Protein AF-A0A133VRM6-F1 (afdb_monomer)

pLDDT: mean 76.96, std 22.3, range [32.66, 97.12]

InterPro domains:
  IPR003587 Hint domain N-terminal [SM00306] (70-168)
  IPR006141 Intein N-terminal splicing region [PS50817] (72-148)
  IPR006141 Intein N-terminal splicing region [TIGR01445] (72-148)
  IPR036844 Hint domain superfamily [SSF51294] (71-197)

Organism: NCBI:txid1698257

Structure (mmCIF, N/CA/C/O backbone):
data_AF-A0A133VRM6-F1
#
_entry.id   AF-A0A133VRM6-F1
#
loop_
_atom_site.group_PDB
_atom_site.id
_atom_site.type_symbol
_atom_site.label_atom_id
_atom_site.label_alt_id
_atom_site.label_comp_id
_atom_site.label_asym_id
_atom_site.label_entity_id
_atom_site.label_seq_id
_atom_site.pdbx_PDB_ins_code
_atom_site.Cartn_x
_atom_site.Cartn_y
_atom_site.Cartn_z
_atom_site.occupancy
_atom_site.B_iso_or_equiv
_atom_site.auth_seq_id
_atom_site.auth_comp_id
_atom_site.auth_asym_id
_atom_site.auth_atom_id
_atom_site.pdbx_PDB_model_num
ATOM 1 N N . MET A 1 1 ? -60.579 -2.011 -33.235 1.00 46.19 1 MET A N 1
ATOM 2 C CA . MET A 1 1 ? -59.257 -1.376 -33.013 1.00 46.19 1 MET A CA 1
ATOM 3 C C . MET A 1 1 ? -59.324 -0.429 -31.813 1.00 46.19 1 MET A C 1
ATOM 5 O O . MET A 1 1 ? -59.581 0.752 -31.990 1.00 46.19 1 MET A O 1
ATOM 9 N N . GLY A 1 2 ? -59.171 -0.929 -30.581 1.00 43.25 2 GLY A N 1
ATOM 10 C CA . GLY A 1 2 ? -59.527 -0.137 -29.393 1.00 43.25 2 GLY A CA 1
ATOM 11 C C . GLY A 1 2 ? -58.899 -0.589 -28.078 1.00 43.25 2 GLY A C 1
ATOM 12 O O . GLY A 1 2 ? -59.616 -0.724 -27.096 1.00 43.25 2 GLY A O 1
ATOM 13 N N . ILE A 1 3 ? -57.581 -0.827 -28.045 1.00 42.50 3 ILE A N 1
ATOM 14 C CA . ILE A 1 3 ? -56.858 -1.148 -26.792 1.00 42.50 3 ILE A CA 1
ATOM 15 C C . ILE A 1 3 ? -55.590 -0.285 -26.586 1.00 42.50 3 ILE A C 1
ATOM 17 O O . ILE A 1 3 ? -55.138 -0.115 -25.459 1.00 42.50 3 ILE A O 1
ATOM 21 N N . PHE A 1 4 ? -55.078 0.406 -27.613 1.00 41.12 4 PHE A N 1
ATOM 22 C CA . PHE A 1 4 ? -53.834 1.191 -27.494 1.00 41.12 4 PHE A CA 1
ATOM 23 C C . PHE A 1 4 ? -54.000 2.689 -27.166 1.00 41.12 4 PHE A C 1
ATOM 25 O O . PHE A 1 4 ? -53.007 3.363 -26.898 1.00 41.12 4 PHE A O 1
ATOM 32 N N . SER A 1 5 ? -55.222 3.234 -27.110 1.00 41.44 5 SER A N 1
ATOM 33 C CA . SER A 1 5 ? -55.434 4.665 -26.810 1.00 41.44 5 SER A CA 1
ATOM 34 C C . SER A 1 5 ? -55.622 4.985 -25.319 1.00 41.44 5 SER A C 1
ATOM 36 O O . SER A 1 5 ? -55.429 6.132 -24.915 1.00 41.44 5 SER A O 1
ATOM 38 N N . LYS A 1 6 ? -55.925 3.993 -24.466 1.00 41.56 6 LYS A N 1
ATOM 39 C CA . LYS A 1 6 ? -56.104 4.209 -23.015 1.00 41.56 6 LYS A CA 1
ATOM 40 C C . LYS A 1 6 ? -54.810 4.127 -22.193 1.00 41.56 6 LYS A C 1
ATOM 42 O O . LYS A 1 6 ? -54.776 4.674 -21.096 1.00 41.56 6 LYS A O 1
ATOM 47 N N . LEU A 1 7 ? -53.720 3.569 -22.730 1.00 39.72 7 LEU A N 1
ATOM 48 C CA . LEU A 1 7 ? -52.425 3.517 -22.026 1.00 39.72 7 LEU A CA 1
ATOM 49 C C . LEU A 1 7 ? -51.572 4.791 -22.171 1.00 39.72 7 LEU A C 1
ATOM 51 O O . LEU A 1 7 ? -50.734 5.058 -21.314 1.00 39.72 7 LEU A O 1
ATOM 55 N N . LYS A 1 8 ? -51.824 5.638 -23.179 1.00 39.75 8 LYS A N 1
ATOM 56 C CA . LYS A 1 8 ? -51.113 6.925 -23.327 1.00 39.75 8 LYS A CA 1
ATOM 57 C C . LYS A 1 8 ? -51.631 8.037 -22.405 1.00 39.75 8 LYS A C 1
ATOM 59 O O . LYS A 1 8 ? -50.898 8.981 -22.140 1.00 39.75 8 LYS A O 1
ATOM 64 N N . LYS A 1 9 ? -52.848 7.915 -21.858 1.00 38.38 9 LYS A N 1
ATOM 65 C CA . LYS A 1 9 ? -53.422 8.914 -20.933 1.00 38.38 9 LYS A CA 1
ATOM 66 C C . LYS A 1 9 ? -53.080 8.678 -19.455 1.00 38.38 9 LYS A C 1
ATOM 68 O O . LYS A 1 9 ? -53.194 9.608 -18.667 1.00 38.38 9 LYS A O 1
ATOM 73 N N . ALA A 1 10 ? -52.589 7.492 -19.084 1.00 38.75 10 ALA A N 1
ATOM 74 C CA . ALA A 1 10 ? -52.137 7.197 -17.717 1.00 38.75 10 ALA A CA 1
ATOM 75 C C . ALA A 1 10 ? -50.667 7.587 -17.449 1.00 38.75 10 ALA A C 1
ATOM 77 O O . ALA A 1 10 ? -50.246 7.644 -16.296 1.00 38.75 10 ALA A O 1
ATOM 78 N N . LEU A 1 11 ? -49.895 7.900 -18.497 1.00 39.47 11 LEU A N 1
ATOM 79 C CA . LEU A 1 11 ? -48.489 8.319 -18.395 1.00 39.47 11 LEU A CA 1
ATOM 80 C C . LEU A 1 11 ? -48.287 9.845 -18.446 1.00 39.47 11 LEU A C 1
ATOM 82 O O . LEU A 1 11 ? -47.172 10.309 -18.252 1.00 39.47 11 LEU A O 1
ATOM 86 N N . SER A 1 12 ? -49.356 10.627 -18.637 1.00 36.75 12 SER A N 1
ATOM 87 C CA . SER A 1 12 ? -49.297 12.097 -18.753 1.00 36.75 12 SER A CA 1
ATOM 88 C C . SER A 1 12 ? -49.770 12.854 -17.498 1.00 36.75 12 SER A C 1
ATOM 90 O O . SER A 1 12 ? -49.838 14.077 -17.523 1.00 36.75 12 SER A O 1
ATOM 92 N N . ALA A 1 13 ? -50.110 12.166 -16.400 1.00 42.31 13 ALA A N 1
ATOM 93 C CA . ALA A 1 13 ? -50.706 12.788 -15.204 1.00 42.31 13 ALA A CA 1
ATOM 94 C C . ALA A 1 13 ? -49.922 12.533 -13.898 1.00 42.31 13 ALA A C 1
ATOM 96 O O . ALA A 1 13 ? -50.500 12.501 -12.814 1.00 42.31 13 ALA A O 1
ATOM 97 N N . LYS A 1 14 ? -48.597 12.343 -13.980 1.00 38.84 14 LYS A N 1
ATOM 98 C CA . LYS A 1 14 ? -47.703 12.279 -12.804 1.00 38.84 14 LYS A CA 1
ATOM 99 C C . LYS A 1 14 ? -46.452 13.160 -12.931 1.00 38.84 14 LYS A C 1
ATOM 101 O O . LYS A 1 14 ? -45.440 12.907 -12.282 1.00 38.84 14 LYS A O 1
ATOM 106 N N . GLU A 1 15 ? -46.536 14.244 -13.697 1.00 40.72 15 GLU A N 1
ATOM 107 C CA . GLU A 1 15 ? -45.631 15.385 -13.530 1.00 40.72 15 GLU A CA 1
ATOM 108 C C . GLU A 1 15 ? -46.166 16.266 -12.399 1.00 40.72 15 GLU A C 1
ATOM 110 O O . GLU A 1 15 ? -47.046 17.095 -12.598 1.00 40.72 15 GLU A O 1
ATOM 115 N N . GLY A 1 16 ? -45.688 16.047 -11.171 1.00 40.97 16 GLY A N 1
ATOM 116 C CA . GLY A 1 16 ? -46.120 16.886 -10.051 1.00 40.97 16 GLY A CA 1
ATOM 117 C C . GLY A 1 16 ? -45.937 16.315 -8.653 1.00 40.97 16 GLY A C 1
ATOM 118 O O . GLY A 1 16 ? -46.789 16.529 -7.803 1.00 40.97 16 GLY A O 1
ATOM 119 N N . ALA A 1 17 ? -44.848 15.599 -8.366 1.00 35.19 17 ALA A N 1
ATOM 120 C CA . ALA A 1 17 ? -44.486 15.293 -6.982 1.00 35.19 17 ALA A CA 1
ATOM 121 C C . ALA A 1 17 ? -42.965 15.349 -6.808 1.00 35.19 17 ALA A C 1
ATOM 123 O O . ALA A 1 17 ? -42.240 14.387 -7.062 1.00 35.19 17 ALA A O 1
ATOM 124 N N . LYS A 1 18 ? -42.470 16.516 -6.377 1.00 35.16 18 LYS A N 1
ATOM 125 C CA . LYS A 1 18 ? -41.080 16.722 -5.955 1.00 35.16 18 LYS A CA 1
ATOM 126 C C . LYS A 1 18 ? -40.781 15.838 -4.738 1.00 35.16 18 LYS A C 1
ATOM 128 O O . LYS A 1 18 ? -41.026 16.228 -3.599 1.00 35.16 18 LYS A O 1
ATOM 133 N N . SER A 1 19 ? -40.198 14.668 -4.978 1.00 34.59 19 SER A N 1
ATOM 134 C CA . SER A 1 19 ? -39.492 13.894 -3.957 1.00 34.59 19 SER A CA 1
ATOM 135 C C . SER A 1 19 ? -38.258 14.687 -3.512 1.00 34.59 19 SER A C 1
ATOM 137 O O . SER A 1 19 ? -37.265 14.790 -4.235 1.00 34.59 19 SER A O 1
ATOM 139 N N . LYS A 1 20 ? -38.326 15.301 -2.324 1.00 35.81 20 LYS A N 1
ATOM 140 C CA . LYS A 1 20 ? -37.165 15.893 -1.648 1.00 35.81 20 LYS A CA 1
ATOM 141 C C . LYS A 1 20 ? -36.219 14.764 -1.220 1.00 35.81 20 LYS A C 1
ATOM 143 O O . LYS A 1 20 ? -36.263 14.308 -0.083 1.00 35.81 20 LYS A O 1
ATOM 148 N N . ARG A 1 21 ? -35.345 14.316 -2.127 1.00 35.66 21 ARG A N 1
ATOM 149 C CA . ARG A 1 21 ? -34.166 13.516 -1.766 1.00 35.66 21 ARG A CA 1
ATOM 150 C C . ARG A 1 21 ? -33.237 14.378 -0.912 1.00 35.66 21 ARG A C 1
ATOM 152 O O . ARG A 1 21 ? -32.714 15.394 -1.370 1.00 35.66 21 ARG A O 1
ATOM 159 N N . SER A 1 22 ? -33.050 13.976 0.340 1.00 36.06 22 SER A N 1
ATOM 160 C CA . SER A 1 22 ? -32.040 14.525 1.240 1.00 36.06 22 SER A CA 1
ATOM 161 C C . SER A 1 22 ? -30.651 14.384 0.610 1.00 36.06 22 SER A C 1
ATOM 163 O O . SER A 1 22 ? -30.258 13.291 0.203 1.00 36.06 22 SER A O 1
ATOM 165 N N . LYS A 1 23 ? -29.914 15.498 0.517 1.00 36.41 23 LYS A N 1
ATOM 166 C CA . LYS A 1 23 ? -28.531 15.542 0.017 1.00 36.41 23 LYS A CA 1
ATOM 167 C C . LYS A 1 23 ? -27.653 14.550 0.802 1.00 36.41 23 LYS A C 1
ATOM 169 O O . LYS A 1 23 ? -27.679 14.613 2.033 1.00 36.41 23 LYS A O 1
ATOM 174 N N . PRO A 1 24 ? -26.838 13.701 0.150 1.00 37.75 24 PRO A N 1
ATOM 175 C CA . PRO A 1 24 ? -25.813 12.948 0.861 1.00 37.75 24 PRO A CA 1
ATOM 176 C C . PRO A 1 24 ? -24.790 13.945 1.426 1.00 37.75 24 PRO A C 1
ATOM 178 O O . PRO A 1 24 ? -24.158 14.702 0.686 1.00 37.75 24 PRO A O 1
ATOM 181 N N . LYS A 1 25 ? -24.684 14.009 2.757 1.00 39.94 25 LYS A N 1
ATOM 182 C CA . LYS A 1 25 ? -23.647 14.781 3.449 1.00 39.94 25 LYS A CA 1
ATOM 183 C C . LYS A 1 25 ? -22.350 13.982 3.393 1.00 39.94 25 LYS A C 1
ATOM 185 O O . LYS A 1 25 ? -22.286 12.882 3.924 1.00 39.94 25 LYS A O 1
ATOM 190 N N . GLY A 1 26 ? -21.348 14.548 2.730 1.00 41.72 26 GLY A N 1
ATOM 191 C CA . GLY A 1 26 ? -20.042 13.928 2.521 1.00 41.72 26 GLY A CA 1
ATOM 192 C C . GLY A 1 26 ? -19.627 14.042 1.063 1.00 41.72 26 GLY A C 1
ATOM 193 O O . GLY A 1 26 ? -19.544 13.045 0.352 1.00 41.72 26 GLY A O 1
ATOM 194 N N . ALA A 1 27 ? -19.424 15.271 0.583 1.00 38.84 27 ALA A N 1
ATOM 195 C CA . ALA A 1 27 ? -18.807 15.465 -0.720 1.00 38.84 27 ALA A CA 1
ATOM 196 C C . ALA A 1 27 ? -17.394 14.872 -0.659 1.00 38.84 27 ALA A C 1
ATOM 198 O O . ALA A 1 27 ? -16.558 15.351 0.107 1.00 38.84 27 ALA A O 1
ATOM 199 N N . ARG A 1 28 ? -17.135 13.828 -1.458 1.00 38.22 28 ARG A N 1
ATOM 200 C CA . ARG A 1 28 ? -15.771 13.378 -1.763 1.00 38.22 28 ARG A CA 1
ATOM 201 C C . ARG A 1 28 ? -14.939 14.618 -2.117 1.00 38.22 28 ARG A C 1
ATOM 203 O O . ARG A 1 28 ? -15.462 15.465 -2.854 1.00 38.22 28 ARG A O 1
ATOM 210 N N . PRO A 1 29 ? -13.696 14.753 -1.618 1.00 38.69 29 PRO A N 1
ATOM 211 C CA . PRO A 1 29 ? -12.850 15.879 -1.988 1.00 38.69 29 PRO A CA 1
ATOM 212 C C . PRO A 1 29 ? -12.852 15.995 -3.513 1.00 38.69 29 PRO A C 1
ATOM 214 O O . PRO A 1 29 ? -12.682 14.996 -4.219 1.00 38.69 29 PRO A O 1
ATOM 217 N N . LYS A 1 30 ? -13.169 17.194 -4.023 1.00 40.91 30 LYS A N 1
ATOM 218 C CA . LYS A 1 30 ? -13.226 17.440 -5.466 1.00 40.91 30 LYS A CA 1
ATOM 219 C C . LYS A 1 30 ? -11.894 16.978 -6.050 1.00 40.91 30 LYS A C 1
ATOM 221 O O . LYS A 1 30 ? -10.855 17.485 -5.629 1.00 40.91 30 LYS A O 1
ATOM 226 N N . ARG A 1 31 ? -11.937 16.018 -6.987 1.00 48.22 31 ARG A N 1
ATOM 227 C CA . ARG A 1 31 ? -10.768 15.586 -7.766 1.00 48.22 31 ARG A CA 1
ATOM 228 C C . ARG A 1 31 ? -10.026 16.847 -8.202 1.00 48.22 31 ARG A C 1
ATOM 230 O O . ARG A 1 31 ? -10.63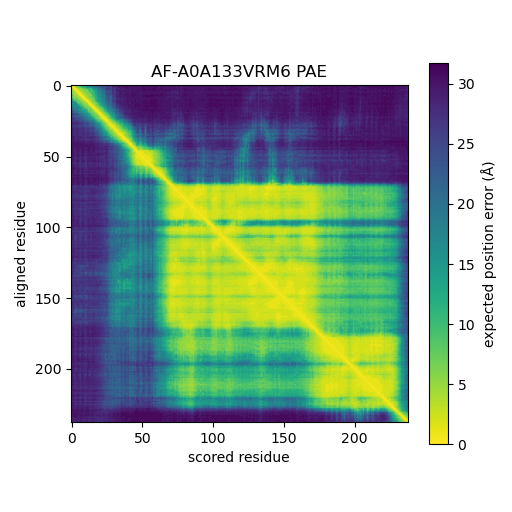0 17.707 -8.852 1.00 48.22 31 ARG A O 1
ATOM 237 N N . ARG A 1 32 ? -8.761 16.993 -7.797 1.00 40.25 32 ARG A N 1
ATOM 238 C CA . ARG A 1 32 ? -7.905 18.052 -8.335 1.00 40.25 32 ARG A CA 1
ATOM 239 C C . ARG A 1 32 ? -7.880 17.828 -9.843 1.00 40.25 32 ARG A C 1
ATOM 241 O O . ARG A 1 32 ? -7.421 16.788 -10.296 1.00 40.25 32 ARG A O 1
ATOM 248 N N . LYS A 1 33 ? -8.463 18.753 -10.611 1.00 35.38 33 LYS A N 1
ATOM 249 C CA . LYS A 1 33 ? -8.310 18.739 -12.066 1.00 35.38 33 LYS A CA 1
ATOM 250 C C . LYS A 1 33 ? -6.816 18.872 -12.333 1.00 35.38 33 LYS A C 1
ATOM 252 O O . LYS A 1 33 ? -6.227 19.865 -11.904 1.00 35.38 33 LYS A O 1
ATOM 257 N N . PHE A 1 34 ? -6.234 17.864 -12.975 1.00 42.94 34 PHE A N 1
ATOM 258 C CA . PHE A 1 34 ? -4.860 17.914 -13.445 1.00 42.94 34 PHE A CA 1
ATOM 259 C C . PHE A 1 34 ? -4.692 19.175 -14.295 1.00 42.94 34 PHE A C 1
ATOM 261 O O . PHE A 1 34 ? -5.429 19.393 -15.260 1.00 42.94 34 PHE A O 1
ATOM 268 N N . LYS A 1 35 ? -3.774 20.043 -13.875 1.00 35.97 35 LYS A N 1
ATOM 269 C CA . LYS A 1 35 ? -3.226 21.080 -14.738 1.00 35.97 35 LYS A CA 1
ATOM 270 C C . LYS A 1 35 ? -1.965 20.467 -15.337 1.00 35.97 35 LYS A C 1
ATOM 272 O O . LYS A 1 35 ? -1.126 20.043 -14.541 1.00 35.97 35 LYS A O 1
ATOM 277 N N . PRO A 1 36 ? -1.837 20.394 -16.671 1.00 39.12 36 PRO A N 1
ATOM 278 C CA . PRO A 1 36 ? -0.592 19.987 -17.301 1.00 39.12 36 PRO A CA 1
ATOM 279 C C . PRO A 1 36 ? 0.567 20.746 -16.665 1.00 39.12 36 PRO A C 1
ATOM 281 O O . PRO A 1 36 ? 0.507 21.970 -16.536 1.00 39.12 36 PRO A O 1
ATOM 284 N N . LEU A 1 37 ? 1.582 20.015 -16.208 1.00 41.84 37 LEU A N 1
ATOM 285 C CA . LEU A 1 37 ? 2.840 20.637 -15.832 1.00 41.84 37 LEU A CA 1
ATOM 286 C C . LEU A 1 37 ? 3.400 21.262 -17.110 1.00 41.84 37 LEU A C 1
ATOM 288 O O . LEU A 1 37 ? 3.663 20.556 -18.083 1.00 41.84 37 LEU A O 1
ATOM 292 N N . GLU A 1 38 ? 3.510 22.589 -17.118 1.00 36.00 38 GLU A N 1
ATOM 293 C CA . GLU A 1 38 ? 4.237 23.319 -18.153 1.00 36.00 38 GLU A CA 1
ATOM 294 C C . GLU A 1 38 ? 5.637 22.694 -18.250 1.00 36.00 38 GLU A C 1
ATOM 296 O O . GLU A 1 38 ? 6.336 22.634 -17.229 1.00 36.00 38 GLU A O 1
ATOM 301 N N . PRO A 1 39 ? 6.048 22.172 -19.418 1.00 34.53 39 PRO A N 1
ATOM 302 C CA . PRO A 1 39 ? 7.356 21.561 -19.560 1.00 34.53 39 PRO A CA 1
ATOM 303 C C . PRO A 1 39 ? 8.418 22.641 -19.355 1.00 34.53 39 PRO A C 1
ATOM 305 O O . PRO A 1 39 ? 8.714 23.428 -20.249 1.00 34.53 39 PRO A O 1
ATOM 308 N N . LYS A 1 40 ? 9.015 22.685 -18.162 1.00 35.19 40 LYS A N 1
ATOM 309 C CA . LYS A 1 40 ? 10.279 23.386 -17.969 1.00 35.19 40 LYS A CA 1
ATOM 310 C C . LYS A 1 40 ? 11.352 22.490 -18.558 1.00 35.19 40 LYS A C 1
ATOM 312 O O . LYS A 1 40 ? 11.682 21.458 -17.984 1.00 35.19 40 LYS A O 1
ATOM 317 N N . THR A 1 41 ? 11.847 22.857 -19.731 1.00 36.12 41 THR A N 1
ATOM 318 C CA . THR A 1 41 ? 12.960 22.191 -20.405 1.00 36.12 41 THR A CA 1
ATOM 319 C C . THR A 1 41 ? 14.157 22.164 -19.457 1.00 36.12 41 THR A C 1
ATOM 321 O O . THR A 1 41 ? 14.861 23.158 -19.310 1.00 36.12 41 THR A O 1
ATOM 324 N N . GLN A 1 42 ? 14.371 21.052 -18.758 1.00 40.75 42 GLN A N 1
ATOM 325 C CA . GLN A 1 42 ? 15.549 20.872 -17.922 1.00 40.75 42 GLN A CA 1
ATOM 326 C C . GLN A 1 42 ? 16.523 19.987 -18.691 1.00 40.75 42 GLN A C 1
ATOM 328 O O . GLN A 1 42 ? 16.449 18.761 -18.674 1.00 40.75 42 GLN A O 1
ATOM 333 N N . VAL A 1 43 ? 17.417 20.633 -19.436 1.00 45.91 43 VAL A N 1
ATOM 334 C CA . VAL A 1 43 ? 18.559 19.968 -20.064 1.00 45.91 43 VAL A CA 1
ATOM 335 C C . VAL A 1 43 ? 19.573 19.696 -18.950 1.00 45.91 43 VAL A C 1
ATOM 337 O O . VAL A 1 43 ? 20.153 20.630 -18.402 1.00 45.91 43 VAL A O 1
ATOM 340 N N . ARG A 1 44 ? 19.754 18.431 -18.546 1.00 45.81 44 ARG A N 1
ATOM 341 C CA . ARG A 1 44 ? 20.825 18.051 -17.605 1.00 45.81 44 ARG A CA 1
ATOM 342 C C . ARG A 1 44 ? 22.162 17.953 -18.361 1.00 45.81 44 ARG A C 1
ATOM 344 O O . ARG A 1 44 ? 22.312 17.104 -19.241 1.00 45.81 44 ARG A O 1
ATOM 351 N N . GLY A 1 45 ? 23.108 18.811 -17.963 1.00 57.12 45 GLY A N 1
ATOM 352 C CA . GLY A 1 45 ? 24.488 18.935 -18.460 1.00 57.12 45 GLY A CA 1
ATOM 353 C C . GLY A 1 45 ? 24.668 20.136 -19.394 1.00 57.12 45 GLY A C 1
ATOM 354 O O . GLY A 1 45 ? 24.067 20.150 -20.468 1.00 57.12 45 GLY A O 1
ATOM 355 N N . SER A 1 46 ? 25.477 21.134 -19.004 1.00 62.44 46 SER A N 1
ATOM 356 C CA . SER A 1 46 ? 25.807 22.248 -19.906 1.00 62.44 46 SER A CA 1
ATOM 357 C C . SER A 1 46 ? 26.783 21.784 -20.984 1.00 62.44 46 SER A C 1
ATOM 359 O O . SER A 1 46 ? 27.655 20.956 -20.720 1.00 62.44 46 SER A O 1
ATOM 361 N N . PHE A 1 47 ? 26.692 22.350 -22.189 1.00 65.50 47 PHE A N 1
ATOM 362 C CA . PHE A 1 47 ? 27.684 22.133 -23.246 1.00 65.50 47 PHE A CA 1
ATOM 363 C C . PHE A 1 47 ? 29.114 22.457 -22.763 1.00 65.50 47 PHE A C 1
ATOM 365 O O . PHE A 1 47 ? 30.057 21.745 -23.115 1.00 65.50 47 PHE A O 1
ATOM 372 N N . GLU A 1 48 ? 29.278 23.452 -21.879 1.00 67.88 48 GLU A N 1
ATOM 373 C CA . GLU A 1 48 ? 30.567 23.752 -21.240 1.00 67.88 48 GLU A CA 1
ATOM 374 C C . GLU A 1 48 ? 31.135 22.593 -20.408 1.00 67.88 48 GLU A C 1
ATOM 376 O O . GLU A 1 48 ? 32.350 22.379 -20.419 1.00 67.88 48 GLU A O 1
ATOM 381 N N . ASP A 1 49 ? 30.292 21.840 -19.696 1.00 66.94 49 ASP A N 1
ATOM 382 C CA . ASP A 1 49 ? 30.745 20.737 -18.838 1.00 66.94 49 ASP A CA 1
ATOM 383 C C . ASP A 1 49 ? 31.300 19.587 -19.686 1.00 66.94 49 ASP A C 1
ATOM 385 O O . ASP A 1 49 ? 32.332 18.995 -19.359 1.00 66.94 49 ASP A O 1
ATOM 389 N N . TYR A 1 50 ? 30.665 19.330 -20.835 1.00 68.75 50 TYR A N 1
ATOM 390 C CA . TYR A 1 50 ? 31.140 18.355 -21.815 1.00 68.75 50 TYR A CA 1
ATOM 391 C C . TYR A 1 50 ? 32.472 18.773 -22.443 1.00 68.75 50 TYR A C 1
ATOM 393 O O . TYR A 1 50 ? 33.375 17.944 -22.576 1.00 68.75 50 TYR A O 1
ATOM 401 N N . LYS A 1 51 ? 32.625 20.057 -22.794 1.00 73.88 51 LYS A N 1
ATOM 402 C CA . LYS A 1 51 ? 33.851 20.575 -23.414 1.00 73.88 51 LYS A CA 1
ATOM 403 C C . LYS A 1 51 ? 35.054 20.475 -22.471 1.00 73.88 51 LYS A C 1
ATOM 405 O O . LYS A 1 51 ? 36.104 19.983 -22.876 1.00 73.88 51 LYS A O 1
ATOM 410 N N . LYS A 1 52 ? 34.876 20.830 -21.192 1.00 76.00 52 LYS A N 1
ATOM 411 C CA . LYS A 1 52 ? 35.918 20.686 -20.157 1.00 76.00 52 LYS A CA 1
ATOM 412 C C . LYS A 1 52 ? 36.344 19.233 -19.946 1.00 76.00 52 LYS A C 1
ATOM 414 O O . LYS A 1 52 ? 37.528 18.959 -19.764 1.00 76.00 52 LYS A O 1
ATOM 419 N N . ALA A 1 53 ? 35.396 18.295 -19.954 1.00 68.00 53 ALA A N 1
ATOM 420 C CA . ALA A 1 53 ? 35.706 16.874 -19.816 1.00 68.00 53 ALA A CA 1
ATOM 421 C C . ALA A 1 53 ? 36.497 16.342 -21.025 1.00 68.00 53 ALA A C 1
ATOM 423 O O . ALA A 1 53 ? 37.455 15.590 -20.847 1.00 68.00 53 ALA A O 1
ATOM 424 N N . LEU A 1 54 ? 36.143 16.770 -22.240 1.00 73.25 54 LEU A N 1
ATOM 425 C CA . LEU A 1 54 ? 36.847 16.391 -23.465 1.00 73.25 54 LEU A CA 1
ATOM 426 C C . LEU A 1 54 ? 38.293 16.908 -23.477 1.00 73.25 54 LEU A C 1
ATOM 428 O O . LEU A 1 54 ? 39.211 16.137 -23.745 1.00 73.25 54 LEU A O 1
ATOM 432 N N . GLU A 1 55 ? 38.498 18.182 -23.129 1.00 81.38 55 GLU A N 1
ATOM 433 C CA . GLU A 1 55 ? 39.830 18.798 -23.041 1.00 81.38 55 GLU A CA 1
ATOM 434 C C . GLU A 1 55 ? 40.716 18.115 -21.987 1.00 81.38 55 GLU A C 1
ATOM 436 O O . GLU A 1 55 ? 41.917 17.961 -22.193 1.00 81.38 55 GLU A O 1
ATOM 441 N N . LYS A 1 56 ? 40.131 17.667 -20.868 1.00 78.50 56 LYS A N 1
ATOM 442 C CA . LYS A 1 56 ? 40.875 17.051 -19.761 1.00 78.50 56 LYS A CA 1
ATOM 443 C C . LYS A 1 56 ? 41.244 15.585 -19.996 1.00 78.50 56 LYS A C 1
ATOM 445 O O . LYS A 1 56 ? 42.313 15.161 -19.567 1.00 78.50 56 LYS A O 1
ATOM 450 N N . TYR A 1 57 ? 40.353 14.798 -20.599 1.00 78.50 57 TYR A N 1
ATOM 451 C CA . TYR A 1 57 ? 40.503 13.338 -20.672 1.00 78.50 57 TYR A CA 1
ATOM 452 C C . TYR A 1 57 ? 40.800 12.815 -22.084 1.00 78.50 57 TYR A C 1
ATOM 454 O O . TYR A 1 57 ? 41.085 11.630 -22.233 1.00 78.50 57 TYR A O 1
ATOM 462 N N . GLY A 1 58 ? 40.743 13.665 -23.119 1.00 72.38 58 GLY A N 1
ATOM 463 C CA . GLY A 1 58 ? 41.143 13.345 -24.498 1.00 72.38 58 GLY A CA 1
ATOM 464 C C . GLY A 1 58 ? 40.257 12.330 -25.234 1.00 72.38 58 GLY A C 1
ATOM 465 O O . GLY A 1 58 ? 40.361 12.196 -26.450 1.00 72.38 58 GLY A O 1
ATOM 466 N N . LEU A 1 59 ? 39.361 11.637 -24.526 1.00 61.41 59 LEU A N 1
ATOM 467 C CA . LEU A 1 59 ? 38.425 10.662 -25.070 1.00 61.41 59 LEU A CA 1
ATOM 468 C C . LEU A 1 59 ? 37.074 10.782 -24.358 1.00 61.41 59 LEU A C 1
ATOM 470 O O . LEU A 1 59 ? 36.955 10.519 -23.162 1.00 61.41 59 LEU A O 1
ATOM 474 N N . LEU A 1 60 ? 36.036 11.134 -25.114 1.00 62.50 60 LEU A N 1
ATOM 475 C CA . LEU A 1 60 ? 34.651 11.090 -24.658 1.00 62.50 60 LEU A CA 1
ATOM 476 C C . LEU A 1 60 ? 34.004 9.812 -25.201 1.00 62.50 60 LEU A C 1
ATOM 478 O O . LEU A 1 60 ? 33.656 9.738 -26.376 1.00 62.50 60 LEU A O 1
ATOM 482 N N . THR A 1 61 ? 33.830 8.800 -24.350 1.00 55.47 61 THR A N 1
ATOM 483 C CA . THR A 1 61 ? 33.030 7.621 -24.716 1.00 55.47 61 THR A CA 1
ATOM 484 C C . THR A 1 61 ? 31.563 7.920 -24.435 1.00 55.47 61 THR A C 1
ATOM 486 O O . THR A 1 61 ? 31.122 7.909 -23.286 1.00 55.47 61 THR A O 1
ATOM 489 N N . LEU A 1 62 ? 30.801 8.216 -25.488 1.00 54.91 62 LEU A N 1
ATOM 490 C CA . LEU A 1 62 ? 29.369 8.473 -25.395 1.00 54.91 62 LEU A CA 1
ATOM 491 C C . LEU A 1 62 ? 28.605 7.150 -25.558 1.00 54.91 62 LEU A C 1
ATOM 493 O O . LEU A 1 62 ? 28.418 6.660 -26.670 1.00 54.91 62 LEU A O 1
ATOM 497 N N . ILE A 1 63 ? 28.157 6.555 -24.452 1.00 57.03 63 ILE A N 1
ATOM 498 C CA . ILE A 1 63 ? 27.279 5.378 -24.506 1.00 57.03 63 ILE A CA 1
ATOM 499 C C . ILE A 1 63 ? 25.854 5.868 -24.774 1.00 57.03 63 ILE A C 1
ATOM 501 O O . ILE A 1 63 ? 25.120 6.246 -23.860 1.00 57.03 63 ILE A O 1
ATOM 505 N N . ILE A 1 64 ? 25.469 5.889 -26.050 1.00 47.78 64 ILE A N 1
ATOM 506 C CA . ILE A 1 64 ? 24.103 6.203 -26.477 1.00 47.78 64 ILE A CA 1
ATOM 507 C C . ILE A 1 64 ? 23.304 4.896 -26.533 1.00 47.78 64 ILE A C 1
ATOM 509 O O . ILE A 1 64 ? 23.271 4.203 -27.544 1.00 47.78 64 ILE A O 1
ATOM 513 N N . GLY A 1 65 ? 22.656 4.551 -25.427 1.00 48.22 65 GLY A N 1
ATOM 514 C CA . GLY A 1 65 ? 21.569 3.571 -25.395 1.00 48.22 65 GLY A CA 1
ATOM 515 C C . GLY A 1 65 ? 20.248 4.270 -25.083 1.00 48.22 65 GLY A C 1
ATOM 516 O O . GLY A 1 65 ? 20.249 5.401 -24.592 1.00 48.22 65 GLY A O 1
ATOM 517 N N . LYS A 1 66 ? 19.102 3.609 -25.308 1.00 45.75 66 LYS A N 1
ATOM 518 C CA . LYS A 1 66 ? 17.850 4.048 -24.664 1.00 45.75 66 LYS A CA 1
ATOM 519 C C . LYS A 1 66 ? 18.111 4.103 -23.150 1.00 45.75 66 LYS A C 1
ATOM 521 O O . LYS A 1 66 ? 18.399 3.071 -22.546 1.00 45.75 66 LYS A O 1
ATOM 526 N N . ARG A 1 67 ? 18.098 5.305 -22.560 1.00 50.72 67 ARG A N 1
ATOM 527 C CA . ARG A 1 67 ? 18.297 5.523 -21.117 1.00 50.72 67 ARG A CA 1
ATOM 528 C C . ARG A 1 67 ? 17.164 4.851 -20.357 1.00 50.72 67 ARG A C 1
ATOM 530 O O . ARG A 1 67 ? 16.047 5.356 -20.369 1.00 50.72 67 ARG A O 1
ATOM 537 N N . GLY A 1 68 ? 17.443 3.691 -19.762 1.00 55.12 68 GLY A N 1
ATOM 538 C CA . GLY A 1 68 ? 16.410 2.852 -19.166 1.00 55.12 68 GLY A CA 1
ATOM 539 C C . GLY A 1 68 ? 15.340 2.461 -20.193 1.00 55.12 68 GLY A C 1
ATOM 540 O O . GLY A 1 68 ? 15.206 3.007 -21.283 1.00 55.12 68 GLY A O 1
ATOM 541 N N . SER A 1 69 ? 14.507 1.487 -19.879 1.00 59.28 69 SER A N 1
ATOM 542 C CA . SER A 1 69 ? 13.395 1.121 -20.765 1.00 59.28 69 SER A CA 1
ATOM 543 C C . SER A 1 69 ? 12.253 2.159 -20.789 1.00 59.28 69 SER A C 1
ATOM 545 O O . SER A 1 69 ? 11.148 1.799 -21.168 1.00 59.28 69 SER A O 1
ATOM 547 N N . GLY A 1 70 ? 12.484 3.400 -20.334 1.00 67.50 70 GLY A N 1
ATOM 548 C CA . GLY A 1 70 ? 11.451 4.429 -20.179 1.00 67.50 70 GLY A CA 1
ATOM 549 C C . GLY A 1 70 ? 10.379 4.064 -19.151 1.00 67.50 70 GLY A C 1
ATOM 550 O O . GLY A 1 70 ? 9.251 4.496 -19.285 1.00 67.50 70 GLY A O 1
ATOM 551 N N . LYS A 1 71 ? 10.690 3.220 -18.156 1.00 85.56 71 LYS A N 1
ATOM 552 C CA . LYS A 1 71 ? 9.706 2.667 -17.205 1.00 85.56 71 LYS A CA 1
ATOM 553 C C . LYS A 1 71 ? 9.651 3.489 -15.922 1.00 85.56 71 LYS A C 1
ATOM 555 O O . LYS A 1 71 ? 10.077 3.029 -14.868 1.00 85.56 71 LYS A O 1
ATOM 560 N N . CYS A 1 72 ? 9.105 4.690 -16.005 1.00 92.69 72 CYS A N 1
ATOM 561 C CA . CYS A 1 72 ? 8.994 5.607 -14.871 1.00 92.69 72 CYS A CA 1
ATOM 562 C C . CYS A 1 72 ? 7.558 5.694 -14.349 1.00 92.69 72 CYS A C 1
ATOM 564 O O . CYS A 1 72 ? 6.599 5.553 -15.115 1.00 92.69 72 CYS A O 1
ATOM 566 N N . VAL A 1 73 ? 7.439 5.967 -13.054 1.00 95.31 73 VAL A N 1
ATOM 567 C CA . VAL A 1 73 ? 6.203 6.380 -12.377 1.00 95.31 73 VAL A CA 1
ATOM 568 C C . VAL A 1 73 ? 6.407 7.784 -11.817 1.00 95.31 73 VAL A C 1
ATOM 570 O O . VAL A 1 73 ? 7.547 8.215 -11.640 1.00 95.31 73 VAL A O 1
ATOM 573 N N . THR A 1 74 ? 5.331 8.514 -11.545 1.00 96.06 74 THR A N 1
ATOM 574 C CA . THR A 1 74 ? 5.444 9.847 -10.942 1.00 96.06 74 THR A CA 1
ATOM 575 C C . THR A 1 74 ? 5.893 9.777 -9.482 1.00 96.06 74 THR A C 1
ATOM 577 O O . THR A 1 74 ? 5.593 8.815 -8.771 1.00 96.06 74 THR A O 1
ATOM 580 N N . GLY A 1 75 ? 6.578 10.821 -9.007 1.00 95.25 75 GLY A N 1
ATOM 581 C CA . GLY A 1 75 ? 7.125 10.877 -7.647 1.00 95.25 75 GLY A CA 1
ATOM 582 C C . GLY A 1 75 ? 6.077 10.715 -6.541 1.00 95.25 75 GLY A C 1
ATOM 583 O O . GLY A 1 75 ? 6.335 10.041 -5.549 1.00 95.25 75 GLY A O 1
ATOM 584 N N . ASN A 1 76 ? 4.857 11.219 -6.747 1.00 95.44 76 ASN A N 1
ATOM 585 C CA . ASN A 1 76 ? 3.732 11.075 -5.817 1.00 95.44 76 ASN A CA 1
ATOM 586 C C . ASN A 1 76 ? 3.106 9.668 -5.791 1.00 95.44 76 ASN A C 1
ATOM 588 O O . ASN A 1 76 ? 2.127 9.465 -5.073 1.00 95.44 76 ASN A O 1
ATOM 592 N N . THR A 1 77 ? 3.616 8.714 -6.577 1.00 96.38 77 THR A N 1
ATOM 593 C CA . THR A 1 77 ? 3.147 7.325 -6.547 1.00 96.38 77 THR A CA 1
A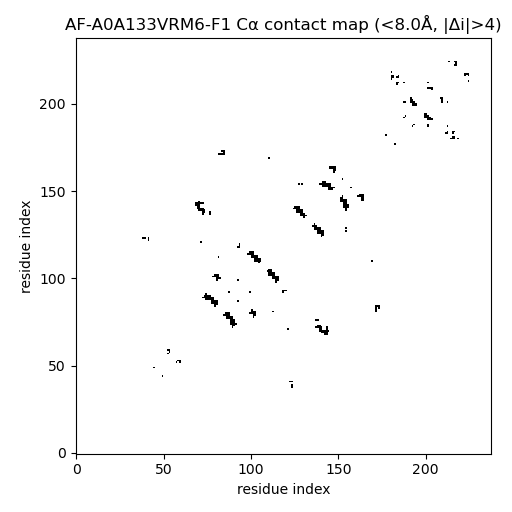TOM 594 C C . THR A 1 77 ? 3.388 6.742 -5.161 1.00 96.38 77 THR A C 1
ATOM 596 O O . THR A 1 77 ? 4.525 6.688 -4.693 1.00 96.38 77 THR A O 1
ATOM 599 N N . GLU A 1 78 ? 2.315 6.312 -4.503 1.00 95.56 78 GLU A N 1
ATOM 600 C CA . GLU A 1 78 ? 2.381 5.713 -3.174 1.00 95.56 78 GLU A CA 1
ATOM 601 C C . GLU A 1 78 ? 2.799 4.242 -3.254 1.00 95.56 78 GLU A C 1
ATOM 603 O O . GLU A 1 78 ? 2.293 3.470 -4.072 1.00 95.56 78 GLU A O 1
ATOM 608 N N . VAL A 1 79 ? 3.685 3.838 -2.349 1.00 93.81 79 VAL A N 1
ATOM 609 C CA . VAL A 1 79 ? 4.083 2.448 -2.138 1.00 93.81 79 VAL A CA 1
ATOM 610 C C . VAL A 1 79 ? 4.063 2.115 -0.650 1.00 93.81 79 VAL A C 1
ATOM 612 O O . VAL A 1 79 ? 4.216 2.983 0.210 1.00 93.81 79 VAL A O 1
ATOM 615 N N . VAL A 1 80 ? 3.846 0.838 -0.341 1.00 93.62 80 VAL A N 1
ATOM 616 C CA . VAL A 1 80 ? 3.793 0.346 1.039 1.00 93.62 80 VAL A CA 1
ATOM 617 C C . VAL A 1 80 ? 5.184 -0.095 1.473 1.00 93.62 80 VAL A C 1
ATOM 619 O O . VAL A 1 80 ? 5.801 -0.931 0.812 1.00 93.62 80 VAL A O 1
ATOM 622 N N . ASP A 1 81 ? 5.640 0.424 2.608 1.00 90.75 81 ASP A N 1
ATOM 623 C CA . ASP A 1 81 ? 6.838 -0.045 3.293 1.00 90.75 81 ASP A CA 1
ATOM 624 C C . ASP A 1 81 ? 6.601 -1.462 3.869 1.00 90.75 81 ASP A C 1
ATOM 626 O O . ASP A 1 81 ? 5.724 -1.634 4.724 1.00 90.75 81 ASP A O 1
ATOM 630 N N . PRO A 1 82 ? 7.357 -2.493 3.445 1.00 91.75 82 PRO A N 1
ATOM 631 C CA . PRO A 1 82 ? 7.147 -3.872 3.886 1.00 91.75 82 PRO A CA 1
ATOM 632 C C . PRO A 1 82 ? 7.526 -4.159 5.344 1.00 91.75 82 PRO A C 1
ATOM 634 O O . PRO A 1 82 ? 7.235 -5.250 5.839 1.00 91.75 82 PRO A O 1
ATOM 637 N N . GLY A 1 83 ? 8.255 -3.260 6.006 1.00 88.44 83 GLY A N 1
ATOM 638 C CA . GLY A 1 83 ? 8.643 -3.405 7.408 1.00 88.44 83 GLY A CA 1
ATOM 639 C C . GLY A 1 83 ? 7.608 -2.814 8.360 1.00 88.44 83 GLY A C 1
ATOM 640 O O . GLY A 1 83 ? 7.405 -3.335 9.450 1.00 88.44 83 GLY A O 1
ATOM 641 N N . THR A 1 84 ? 6.939 -1.736 7.950 1.00 87.56 84 THR A N 1
ATOM 642 C CA . THR A 1 84 ? 6.078 -0.937 8.837 1.00 87.56 84 THR A CA 1
ATOM 643 C C . THR A 1 84 ? 4.621 -0.841 8.393 1.00 87.56 84 THR A C 1
ATOM 645 O O . THR A 1 84 ? 3.767 -0.458 9.190 1.00 87.56 84 THR A O 1
ATOM 648 N N . GLY A 1 85 ? 4.321 -1.121 7.123 1.00 90.12 85 GLY A N 1
ATOM 649 C CA . GLY A 1 85 ? 2.983 -0.974 6.540 1.00 90.12 85 GLY A CA 1
ATOM 650 C C . GLY A 1 85 ? 2.581 0.459 6.237 1.00 90.12 85 GLY A C 1
ATOM 651 O O . GLY A 1 85 ? 1.459 0.709 5.795 1.00 90.12 85 GLY A O 1
ATOM 652 N N . ARG A 1 86 ? 3.479 1.415 6.475 1.00 90.31 86 ARG A N 1
ATOM 653 C CA . ARG A 1 86 ? 3.235 2.820 6.174 1.00 90.31 86 ARG A CA 1
ATOM 654 C C . ARG A 1 86 ? 3.275 3.049 4.670 1.00 90.31 86 ARG A C 1
ATOM 656 O O . ARG A 1 86 ? 4.045 2.415 3.951 1.00 90.31 86 ARG A O 1
ATOM 663 N N . LEU A 1 87 ? 2.463 3.995 4.216 1.00 93.31 87 LEU A N 1
ATOM 664 C CA . LEU A 1 87 ? 2.582 4.530 2.868 1.00 93.31 87 LEU A CA 1
ATOM 665 C C . LEU A 1 87 ? 3.741 5.527 2.824 1.00 93.31 87 LEU A C 1
ATOM 667 O O . LEU A 1 87 ? 3.862 6.390 3.695 1.00 93.31 87 LEU A O 1
ATOM 671 N N . THR A 1 88 ? 4.572 5.398 1.800 1.00 93.25 88 THR A N 1
ATOM 672 C CA . THR A 1 88 ? 5.568 6.388 1.389 1.00 93.25 88 THR A CA 1
ATOM 673 C C . THR A 1 88 ? 5.408 6.662 -0.103 1.00 93.25 88 THR A C 1
ATOM 675 O O . THR A 1 88 ? 4.670 5.955 -0.787 1.00 93.25 88 THR A O 1
ATOM 678 N N . THR A 1 89 ? 6.075 7.683 -0.623 1.00 95.50 89 THR A N 1
ATOM 679 C CA . THR A 1 89 ? 6.058 8.014 -2.050 1.00 95.50 89 THR A CA 1
ATOM 680 C C . THR A 1 89 ? 7.349 7.566 -2.728 1.00 95.50 89 THR A C 1
ATOM 682 O O . THR A 1 89 ? 8.386 7.409 -2.079 1.00 95.5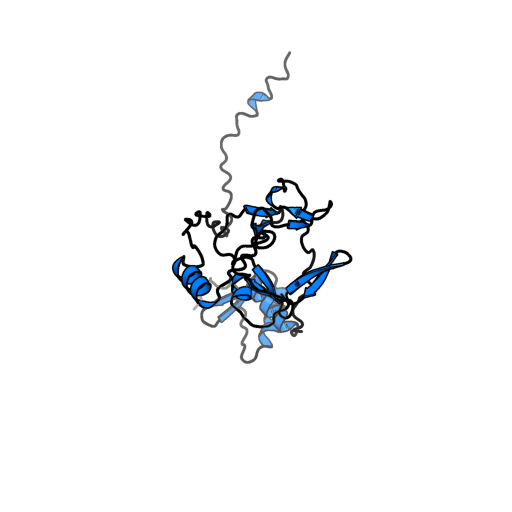0 89 THR A O 1
ATOM 685 N N . VAL A 1 90 ? 7.304 7.367 -4.045 1.00 94.31 90 VAL A N 1
ATOM 686 C CA . VAL A 1 90 ? 8.505 7.086 -4.847 1.00 94.31 90 VAL A CA 1
ATOM 687 C C . VAL A 1 90 ? 9.513 8.232 -4.755 1.00 94.31 90 VAL A C 1
ATOM 689 O O . VAL A 1 90 ? 10.705 7.968 -4.656 1.00 94.31 90 VAL A O 1
ATOM 692 N N . GLU A 1 91 ? 9.052 9.482 -4.707 1.00 94.38 91 GLU A N 1
ATOM 693 C CA . GLU A 1 91 ? 9.895 10.664 -4.473 1.00 94.38 91 GLU A CA 1
ATOM 694 C C . GLU A 1 91 ? 10.677 10.544 -3.161 1.00 94.38 91 GLU A C 1
ATOM 696 O O . GLU A 1 91 ? 11.904 10.579 -3.182 1.00 94.38 91 GLU A O 1
ATOM 701 N N . ASN A 1 92 ? 9.994 10.254 -2.048 1.00 93.56 92 ASN A N 1
ATOM 702 C CA . ASN A 1 92 ? 10.657 10.047 -0.761 1.00 93.56 92 ASN A CA 1
ATOM 703 C C . ASN A 1 92 ? 11.657 8.887 -0.815 1.00 93.56 92 ASN A C 1
ATOM 705 O O . ASN A 1 92 ? 12.699 8.957 -0.180 1.00 93.56 92 ASN A O 1
ATOM 709 N N . ILE A 1 93 ? 11.359 7.814 -1.555 1.00 91.75 93 ILE A N 1
ATOM 710 C CA . ILE A 1 93 ? 12.283 6.679 -1.707 1.00 91.75 93 ILE A CA 1
ATOM 711 C C . ILE A 1 93 ? 13.529 7.071 -2.492 1.00 91.75 93 ILE A C 1
ATOM 713 O O . ILE A 1 93 ? 14.599 6.540 -2.208 1.00 91.75 93 ILE A O 1
ATOM 717 N N . VAL A 1 94 ? 13.390 7.929 -3.503 1.00 91.25 94 VAL A N 1
ATOM 718 C CA . VAL A 1 94 ? 14.509 8.405 -4.323 1.00 91.25 94 VAL A CA 1
ATOM 719 C C . VAL A 1 94 ? 15.375 9.390 -3.536 1.00 91.25 94 VAL A C 1
ATOM 721 O O . VAL A 1 94 ? 16.598 9.304 -3.624 1.00 91.25 94 VAL A O 1
ATOM 724 N N . GLU A 1 95 ? 14.759 10.274 -2.749 1.00 90.50 95 GLU A N 1
ATOM 725 C CA . GLU A 1 95 ? 15.451 11.248 -1.896 1.00 90.50 95 GLU A CA 1
ATOM 726 C C . GLU A 1 95 ? 16.086 10.611 -0.650 1.00 90.50 95 GLU A C 1
ATOM 728 O O . GLU A 1 95 ? 17.174 11.012 -0.227 1.00 90.50 95 GLU A O 1
ATOM 733 N N . ASP A 1 96 ? 15.435 9.607 -0.056 1.00 83.19 96 ASP A N 1
ATOM 734 C CA . ASP A 1 96 ? 15.955 8.896 1.107 1.00 83.19 96 ASP A CA 1
ATOM 735 C C . ASP A 1 96 ? 17.036 7.888 0.678 1.00 83.19 96 ASP A C 1
ATOM 737 O O . ASP A 1 96 ? 16.783 6.829 0.097 1.00 83.19 96 ASP A O 1
ATOM 741 N N . ASN A 1 97 ? 18.288 8.207 1.008 1.00 70.50 97 ASN A N 1
ATOM 742 C CA . ASN A 1 97 ? 19.445 7.355 0.726 1.00 70.50 97 ASN A CA 1
ATOM 743 C C . ASN A 1 97 ? 19.555 6.123 1.645 1.00 70.50 97 ASN A C 1
ATOM 745 O O . ASN A 1 97 ? 20.535 5.374 1.571 1.00 70.50 97 ASN A O 1
ATOM 749 N N . ARG A 1 98 ? 18.580 5.873 2.525 1.00 77.12 98 ARG A N 1
ATOM 750 C CA . ARG A 1 98 ? 18.567 4.675 3.374 1.00 77.12 98 ARG A CA 1
ATOM 751 C C . ARG A 1 98 ? 18.340 3.404 2.564 1.00 77.12 98 ARG A C 1
ATOM 753 O O . ARG A 1 98 ? 17.715 3.401 1.509 1.00 77.12 98 ARG A O 1
ATOM 760 N N . ARG A 1 99 ? 18.817 2.266 3.074 1.00 74.62 99 ARG A N 1
ATOM 761 C CA . ARG A 1 99 ? 18.398 0.955 2.556 1.00 74.62 99 ARG A CA 1
ATOM 762 C C . ARG A 1 99 ? 16.946 0.717 2.967 1.00 74.62 99 ARG A C 1
ATOM 764 O O . ARG A 1 99 ? 16.669 0.603 4.155 1.00 74.62 99 ARG A O 1
ATOM 771 N N . GLN A 1 100 ? 16.050 0.649 1.986 1.00 84.06 100 GLN A N 1
ATOM 772 C CA . GLN A 1 100 ? 14.636 0.344 2.183 1.00 84.06 100 GLN A CA 1
ATOM 773 C C . GLN A 1 100 ? 14.263 -0.862 1.319 1.00 84.06 100 GLN A C 1
ATOM 775 O O . GLN A 1 100 ? 14.698 -0.971 0.171 1.00 84.06 100 GLN A O 1
ATOM 780 N N . GLU A 1 101 ? 13.487 -1.781 1.880 1.00 92.31 101 GLU A N 1
ATOM 781 C CA . GLU A 1 101 ? 12.876 -2.871 1.124 1.00 92.31 101 GLU A CA 1
ATOM 782 C C . GLU A 1 101 ? 11.554 -2.406 0.513 1.00 92.31 101 GLU A C 1
ATOM 784 O O . GLU A 1 101 ? 10.844 -1.592 1.093 1.00 92.31 101 GLU A O 1
ATOM 789 N N . LEU A 1 102 ? 11.200 -2.956 -0.641 1.00 93.69 102 LEU A N 1
ATOM 790 C CA . LEU A 1 102 ? 9.917 -2.759 -1.302 1.00 93.69 102 LEU A CA 1
ATOM 791 C C . LEU A 1 102 ? 9.279 -4.112 -1.592 1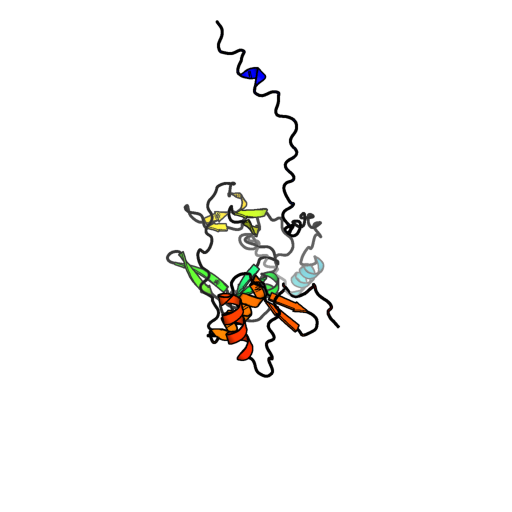.00 93.69 102 LEU A C 1
ATOM 793 O O . LEU A 1 102 ? 9.966 -5.129 -1.718 1.00 93.69 102 LEU A O 1
ATOM 797 N N . PHE A 1 103 ? 7.957 -4.115 -1.734 1.00 94.56 103 PHE A N 1
ATOM 798 C CA . PHE A 1 103 ? 7.271 -5.270 -2.287 1.00 94.56 103 PHE A CA 1
ATOM 799 C C . PHE A 1 103 ? 7.561 -5.396 -3.779 1.00 94.56 103 PHE A C 1
ATOM 801 O O . PHE A 1 103 ? 7.426 -4.439 -4.538 1.00 94.56 103 PHE A O 1
ATOM 808 N N . THR A 1 104 ? 7.908 -6.605 -4.198 1.00 93.50 104 THR A N 1
ATOM 809 C CA . THR A 1 104 ? 8.058 -6.995 -5.597 1.00 93.50 104 THR A CA 1
ATOM 810 C C . THR A 1 104 ? 7.252 -8.258 -5.873 1.00 93.50 104 THR A C 1
ATOM 812 O O . THR A 1 104 ? 6.861 -8.972 -4.949 1.00 93.50 104 THR A O 1
ATOM 815 N N . LEU A 1 105 ? 6.987 -8.531 -7.146 1.00 92.94 105 LEU A N 1
ATOM 816 C CA . LEU A 1 105 ? 6.323 -9.752 -7.577 1.00 92.94 105 LEU A CA 1
ATOM 817 C C . LEU A 1 105 ? 7.379 -10.804 -7.936 1.00 92.94 105 LEU A C 1
ATOM 819 O O . LEU A 1 105 ? 8.137 -10.628 -8.887 1.00 92.94 105 LEU A O 1
ATOM 823 N N . ALA A 1 106 ? 7.420 -11.886 -7.165 1.00 90.69 106 ALA A N 1
ATOM 824 C CA . ALA A 1 106 ? 8.298 -13.029 -7.367 1.00 90.69 106 ALA A CA 1
ATOM 825 C C . ALA A 1 106 ? 7.636 -14.108 -8.248 1.00 90.69 106 ALA A C 1
ATOM 827 O O . ALA A 1 106 ? 6.614 -13.882 -8.904 1.00 90.69 106 ALA A O 1
ATOM 828 N N . HIS A 1 107 ? 8.231 -15.303 -8.252 1.00 84.62 107 HIS A N 1
ATOM 829 C CA . HIS A 1 107 ? 7.685 -16.489 -8.907 1.00 84.62 107 HIS A CA 1
ATOM 830 C C . HIS A 1 107 ? 6.273 -16.823 -8.399 1.00 84.62 107 HIS A C 1
ATOM 832 O O . HIS A 1 107 ? 5.877 -16.439 -7.296 1.00 84.62 107 HIS A O 1
ATOM 838 N N . GLU A 1 108 ? 5.499 -17.516 -9.237 1.00 87.44 108 GLU A N 1
ATOM 839 C CA . GLU A 1 108 ? 4.126 -17.949 -8.925 1.00 87.44 108 GLU A CA 1
ATOM 840 C C . GLU A 1 108 ? 3.176 -16.812 -8.501 1.00 87.44 108 GLU A C 1
ATOM 842 O O . GLU A 1 108 ? 2.180 -17.038 -7.813 1.00 87.44 108 GLU A O 1
ATOM 847 N N . TYR A 1 109 ? 3.465 -15.574 -8.918 1.00 90.56 109 TYR A N 1
ATOM 848 C CA . TYR A 1 109 ? 2.663 -14.387 -8.609 1.00 90.56 109 TYR A CA 1
ATOM 849 C C . TYR A 1 109 ? 2.542 -14.091 -7.102 1.00 90.56 109 TYR A C 1
ATOM 851 O O . TYR A 1 109 ? 1.530 -13.553 -6.640 1.00 90.56 109 TYR A O 1
ATOM 859 N N . ARG A 1 110 ? 3.578 -14.423 -6.322 1.00 91.94 110 ARG A N 1
ATOM 860 C CA . ARG A 1 110 ? 3.666 -14.107 -4.889 1.00 91.94 110 ARG A CA 1
ATOM 861 C C . ARG A 1 110 ? 4.434 -12.813 -4.650 1.00 91.94 110 ARG A C 1
ATOM 863 O O . ARG A 1 110 ? 5.419 -12.538 -5.326 1.00 91.94 110 ARG A O 1
ATOM 870 N N . LEU A 1 111 ? 3.993 -12.021 -3.673 1.00 93.56 111 LEU A N 1
ATOM 871 C CA . LEU A 1 111 ? 4.758 -10.858 -3.231 1.00 93.56 111 LEU A CA 1
ATOM 872 C C . LEU A 1 111 ? 5.959 -11.305 -2.392 1.00 93.56 111 LEU A C 1
ATOM 874 O O . LEU A 1 111 ? 5.820 -12.151 -1.511 1.00 93.56 111 LEU A O 1
ATOM 878 N N . SER A 1 112 ? 7.114 -10.696 -2.634 1.00 93.69 112 SER A N 1
ATOM 879 C CA . SER A 1 112 ? 8.315 -10.819 -1.808 1.00 93.69 112 SER A CA 1
ATOM 880 C C . SER A 1 112 ? 8.898 -9.437 -1.515 1.00 93.69 112 SER A C 1
ATOM 882 O O . SER A 1 112 ? 8.453 -8.433 -2.073 1.00 93.69 112 SER A O 1
ATOM 884 N N . LYS A 1 113 ? 9.892 -9.374 -0.628 1.00 94.44 113 LYS A N 1
ATOM 885 C CA . LYS A 1 113 ? 10.647 -8.149 -0.342 1.00 94.44 113 LYS A CA 1
ATOM 886 C C . LYS A 1 113 ? 11.909 -8.106 -1.201 1.00 94.44 113 LYS A C 1
ATOM 888 O O . LYS A 1 113 ? 12.516 -9.147 -1.451 1.00 94.44 113 LYS A O 1
ATOM 893 N N . ALA A 1 114 ? 12.280 -6.923 -1.675 1.00 92.94 114 ALA A N 1
ATOM 894 C CA . ALA A 1 114 ? 13.535 -6.686 -2.380 1.00 92.94 114 ALA A CA 1
ATOM 895 C C . ALA A 1 114 ? 14.019 -5.251 -2.152 1.00 92.94 114 ALA A C 1
ATOM 897 O O . ALA A 1 114 ? 13.211 -4.333 -2.020 1.00 92.94 114 ALA A O 1
ATOM 898 N N . SER A 1 115 ? 15.335 -5.039 -2.138 1.00 91.31 115 SER A N 1
ATOM 899 C CA . SER A 1 115 ? 15.917 -3.694 -2.071 1.00 91.31 115 SER A CA 1
ATOM 900 C C . SER A 1 115 ? 16.215 -3.149 -3.473 1.00 91.31 115 SER A C 1
ATOM 902 O O . SER A 1 115 ? 16.780 -3.877 -4.294 1.00 91.31 115 SER A O 1
ATOM 904 N N . PRO A 1 116 ? 15.900 -1.872 -3.760 1.00 88.62 116 PRO A N 1
ATOM 905 C CA . PRO A 1 116 ? 16.338 -1.219 -4.988 1.00 88.62 116 PRO A CA 1
ATOM 906 C C . PRO A 1 116 ? 17.867 -1.197 -5.090 1.00 88.62 116 PRO A C 1
ATOM 908 O O . PRO A 1 116 ? 18.553 -0.823 -4.139 1.00 88.62 116 PRO A O 1
ATOM 911 N N . ILE A 1 117 ? 18.400 -1.549 -6.262 1.00 86.44 117 ILE A N 1
ATOM 912 C CA . ILE A 1 117 ? 19.840 -1.445 -6.556 1.00 86.44 117 ILE A CA 1
ATOM 913 C C . ILE A 1 117 ? 20.258 -0.021 -6.944 1.00 86.44 117 ILE A C 1
ATOM 915 O O . ILE A 1 117 ? 21.426 0.337 -6.832 1.00 86.44 117 ILE A O 1
ATOM 919 N N . ALA A 1 118 ? 19.305 0.784 -7.414 1.00 85.88 118 ALA A N 1
ATOM 920 C CA . ALA A 1 118 ? 19.504 2.154 -7.856 1.00 85.88 118 ALA A CA 1
ATOM 921 C C . ALA A 1 118 ? 18.215 2.958 -7.659 1.00 85.88 118 ALA A C 1
ATOM 923 O O . ALA A 1 118 ? 17.112 2.406 -7.683 1.00 85.88 118 ALA A O 1
ATOM 924 N N . ARG A 1 119 ? 18.377 4.270 -7.486 1.00 87.00 119 ARG A N 1
ATOM 925 C CA . ARG A 1 119 ? 17.305 5.264 -7.397 1.00 87.00 119 ARG A CA 1
ATOM 926 C C . ARG A 1 119 ? 17.607 6.347 -8.413 1.00 87.00 119 ARG A C 1
ATOM 928 O O . ARG A 1 119 ? 18.714 6.880 -8.414 1.00 87.00 119 ARG A O 1
ATOM 935 N N . LEU A 1 120 ? 16.658 6.616 -9.297 1.00 86.81 120 LEU A N 1
ATOM 936 C CA . LEU A 1 120 ? 16.856 7.521 -10.419 1.00 86.81 120 LEU A CA 1
ATOM 937 C C . LEU A 1 120 ? 15.679 8.484 -10.492 1.00 86.81 120 LEU A C 1
ATOM 939 O O . LEU A 1 120 ? 14.527 8.063 -10.575 1.00 86.81 120 LEU A O 1
ATOM 943 N N . ASP A 1 121 ? 15.999 9.771 -10.478 1.00 88.31 121 ASP A N 1
ATOM 944 C CA . ASP A 1 121 ? 15.091 10.835 -10.878 1.00 88.31 121 ASP A CA 1
ATOM 945 C C . ASP A 1 121 ? 15.345 11.149 -12.360 1.00 88.31 121 ASP A C 1
ATOM 947 O O . ASP A 1 121 ? 16.335 11.794 -12.714 1.00 88.31 121 ASP A O 1
ATOM 951 N N . GLU A 1 122 ? 14.449 10.677 -13.226 1.00 82.94 122 GLU A N 1
ATOM 952 C CA . GLU A 1 122 ? 14.491 10.913 -14.677 1.00 82.94 122 GLU A CA 1
ATOM 953 C C . GLU A 1 122 ? 13.916 12.287 -15.077 1.00 82.94 122 GLU A C 1
ATOM 955 O O . GLU A 1 122 ? 13.876 12.634 -16.259 1.00 82.94 122 GLU A O 1
ATOM 960 N N . GLY A 1 123 ? 13.494 13.104 -14.107 1.00 86.38 123 GLY A N 1
ATOM 961 C CA . GLY A 1 123 ? 12.935 14.427 -14.341 1.00 86.38 123 GLY A CA 1
ATOM 962 C C . GLY A 1 123 ? 11.552 14.387 -14.992 1.00 86.38 123 GLY A C 1
ATOM 963 O O . GLY A 1 123 ? 10.704 13.544 -14.699 1.00 86.38 123 GLY A O 1
ATOM 964 N N . ILE A 1 124 ? 11.290 15.356 -15.869 1.00 85.50 124 ILE A N 1
ATOM 965 C CA . ILE A 1 124 ? 9.959 15.583 -16.440 1.00 85.50 124 ILE A CA 1
ATOM 966 C C . ILE A 1 124 ? 9.759 14.715 -17.685 1.00 85.50 124 ILE A C 1
ATOM 968 O O . ILE A 1 124 ? 10.553 14.750 -18.622 1.00 85.50 124 ILE A O 1
ATOM 972 N N . SER A 1 125 ? 8.647 13.981 -17.720 1.00 85.75 125 SER A N 1
ATOM 973 C CA . SER A 1 125 ? 8.237 13.143 -18.850 1.00 85.75 125 SER A CA 1
ATOM 974 C C . SER A 1 125 ? 6.729 13.224 -19.084 1.00 85.75 125 SER A C 1
ATOM 976 O O . SER A 1 125 ? 5.963 13.604 -18.199 1.00 85.75 125 SER A O 1
ATOM 978 N N . ARG A 1 126 ? 6.284 12.850 -20.290 1.00 88.69 126 ARG A N 1
ATOM 979 C CA . ARG A 1 126 ? 4.853 12.647 -20.565 1.00 88.69 126 ARG A CA 1
ATOM 980 C C . ARG A 1 126 ? 4.381 11.379 -19.858 1.00 88.69 126 ARG A C 1
ATOM 982 O O . ARG A 1 126 ? 5.057 10.356 -19.930 1.00 88.69 126 ARG A O 1
ATOM 989 N N . VAL A 1 127 ? 3.217 11.449 -19.220 1.00 93.69 127 VAL A N 1
ATOM 990 C CA . VAL A 1 127 ? 2.630 10.334 -18.466 1.00 93.69 127 VAL A CA 1
ATOM 991 C C . VAL A 1 127 ? 1.172 10.104 -18.854 1.00 93.69 127 VAL A C 1
ATOM 993 O O . VAL A 1 127 ? 0.483 11.016 -19.312 1.00 93.69 127 VAL A O 1
ATOM 996 N N . PHE A 1 128 ? 0.715 8.874 -18.650 1.00 94.69 128 PHE A N 1
ATOM 997 C CA . PHE A 1 128 ? -0.671 8.441 -18.731 1.00 94.69 128 PHE A CA 1
ATOM 998 C C . PHE A 1 128 ? -1.181 8.102 -17.330 1.00 94.69 128 PHE A C 1
ATOM 1000 O O . PHE A 1 128 ? -0.487 7.440 -16.558 1.00 94.69 128 PHE A O 1
ATOM 1007 N N . GLU A 1 129 ? -2.412 8.509 -17.020 1.00 96.62 129 GLU A N 1
ATOM 1008 C CA . GLU A 1 129 ? -3.125 8.031 -15.834 1.00 96.62 129 GLU A CA 1
ATOM 1009 C C . GLU A 1 129 ? -3.849 6.722 -16.178 1.00 96.62 129 GLU A C 1
ATOM 1011 O O . GLU A 1 129 ? -4.785 6.702 -16.981 1.00 96.62 129 GLU A O 1
ATOM 1016 N N . VAL A 1 130 ? -3.445 5.622 -15.543 1.00 96.56 130 VAL A N 1
ATOM 1017 C CA . VAL A 1 130 ? -4.131 4.330 -15.646 1.00 96.56 130 VAL A CA 1
ATOM 1018 C C . VAL A 1 130 ? -5.053 4.177 -14.448 1.00 96.56 130 VAL A C 1
ATOM 1020 O O . VAL A 1 130 ? -4.589 4.040 -13.319 1.00 96.56 130 VAL A O 1
ATOM 1023 N N . GLN A 1 131 ? -6.368 4.167 -14.682 1.00 97.12 131 GLN A N 1
ATOM 1024 C CA . GLN A 1 131 ? -7.379 3.988 -13.638 1.00 97.12 131 GLN A CA 1
ATOM 1025 C C . GLN A 1 131 ? -8.076 2.632 -13.768 1.00 97.12 131 GLN A C 1
ATOM 1027 O O . GLN A 1 131 ? -8.706 2.310 -14.773 1.00 97.12 131 GLN A O 1
ATOM 1032 N N . THR A 1 132 ? -8.010 1.833 -12.707 1.00 95.88 132 THR A N 1
ATOM 1033 C CA . THR A 1 132 ? -8.721 0.553 -12.628 1.00 95.88 132 THR A CA 1
ATOM 1034 C C . THR A 1 132 ? -10.198 0.760 -12.293 1.00 95.88 132 THR A C 1
ATOM 1036 O O . THR A 1 132 ? -10.577 1.727 -11.631 1.00 95.88 132 THR A O 1
ATOM 1039 N N . ARG A 1 133 ? -11.040 -0.233 -12.610 1.00 95.50 133 ARG A N 1
ATOM 1040 C CA . ARG A 1 133 ? -12.456 -0.263 -12.190 1.00 95.50 133 ARG A CA 1
ATOM 1041 C C . ARG A 1 133 ? -12.645 -0.116 -10.673 1.00 95.50 133 ARG A C 1
ATOM 1043 O O . ARG A 1 133 ? -13.670 0.386 -10.229 1.00 95.50 133 ARG A O 1
ATOM 1050 N N . SER A 1 134 ? -11.664 -0.551 -9.879 1.00 93.44 134 SER A N 1
ATOM 1051 C CA . SER A 1 134 ? -11.697 -0.432 -8.414 1.00 93.44 134 SER A CA 1
ATOM 1052 C C . SER A 1 134 ? -11.474 0.995 -7.894 1.00 93.44 134 SER A C 1
ATOM 1054 O O . SER A 1 134 ? -11.636 1.241 -6.703 1.00 93.44 134 SER A O 1
ATOM 1056 N N . GLY A 1 135 ? -11.095 1.930 -8.770 1.00 93.62 135 GLY A N 1
ATOM 1057 C CA . GLY A 1 135 ? -10.781 3.315 -8.430 1.00 93.62 135 GLY A CA 1
ATOM 1058 C C . GLY A 1 135 ? -9.312 3.572 -8.096 1.00 93.62 135 GLY A C 1
ATOM 1059 O O . GLY A 1 135 ? -8.960 4.729 -7.903 1.00 93.62 135 GLY A O 1
ATOM 1060 N N . ARG A 1 136 ? -8.457 2.538 -8.058 1.00 93.88 136 ARG A N 1
ATOM 1061 C CA . ARG A 1 136 ? -6.994 2.708 -7.977 1.00 93.88 136 ARG A CA 1
ATOM 1062 C C . ARG A 1 136 ? -6.480 3.349 -9.261 1.00 93.88 136 ARG A C 1
ATOM 1064 O O . ARG A 1 136 ? -6.919 2.931 -10.337 1.00 93.88 136 ARG A O 1
ATOM 1071 N N . SER A 1 137 ? -5.556 4.291 -9.137 1.00 95.62 137 SER A N 1
ATOM 1072 C CA . SER A 1 137 ? -4.917 4.987 -10.252 1.00 95.62 137 SER A CA 1
ATOM 1073 C C . SER A 1 137 ? -3.410 5.075 -10.051 1.00 95.62 137 SER A C 1
ATOM 1075 O O . SER A 1 137 ? -2.945 5.140 -8.916 1.00 95.62 137 SER A O 1
ATOM 1077 N N . VAL A 1 138 ? -2.667 5.090 -11.152 1.00 96.62 138 VAL A N 1
ATOM 1078 C CA . VAL A 1 138 ? -1.223 5.336 -11.168 1.00 96.62 138 VAL A CA 1
ATOM 1079 C C . VAL A 1 138 ? -0.871 6.145 -12.413 1.00 96.62 138 VAL A C 1
ATOM 1081 O O . VAL A 1 138 ? -1.480 5.949 -13.467 1.00 96.62 138 VAL A O 1
ATOM 1084 N N . GLU A 1 139 ? 0.080 7.063 -12.284 1.00 96.62 139 GLU A N 1
ATOM 1085 C CA . GLU A 1 139 ? 0.573 7.889 -13.384 1.00 96.62 139 GLU A CA 1
ATOM 1086 C C . GLU A 1 139 ? 1.942 7.372 -13.819 1.00 96.62 139 GLU A C 1
ATOM 1088 O O . GLU A 1 139 ? 2.892 7.322 -13.033 1.00 96.62 139 GLU A O 1
ATOM 1093 N N . VAL A 1 140 ? 2.033 6.939 -15.075 1.00 96.06 140 VAL A N 1
ATOM 1094 C CA . VAL A 1 140 ? 3.222 6.263 -15.593 1.00 96.06 140 VAL A CA 1
ATOM 1095 C C . VAL A 1 140 ? 3.563 6.714 -17.001 1.00 96.06 140 VAL A C 1
ATOM 1097 O O . VAL A 1 140 ? 2.725 7.195 -17.757 1.00 96.06 140 VAL A O 1
ATOM 1100 N N . THR A 1 141 ? 4.815 6.522 -17.369 1.00 94.56 141 THR A N 1
ATOM 1101 C CA . THR A 1 141 ? 5.306 6.702 -18.743 1.00 94.56 141 THR A CA 1
ATOM 1102 C C . THR A 1 141 ? 4.683 5.689 -19.719 1.00 94.56 141 THR A C 1
ATOM 1104 O O . THR A 1 141 ? 4.269 4.604 -19.299 1.00 94.56 141 THR A O 1
ATOM 1107 N N . PRO A 1 142 ? 4.605 6.008 -21.026 1.00 93.19 142 PRO A N 1
ATOM 1108 C CA . PRO A 1 142 ? 4.021 5.121 -22.038 1.00 93.19 142 PRO A CA 1
ATOM 1109 C C . PRO A 1 142 ? 4.656 3.721 -22.077 1.00 93.19 142 PRO A C 1
ATOM 1111 O O . PRO A 1 142 ? 3.963 2.731 -22.292 1.00 93.19 142 PRO A O 1
ATOM 1114 N N . GLU A 1 143 ? 5.960 3.623 -21.833 1.00 92.56 143 GLU A N 1
ATOM 1115 C CA . GLU A 1 143 ? 6.730 2.380 -21.893 1.00 92.56 143 GLU A CA 1
ATOM 1116 C C . GLU A 1 143 ? 6.644 1.556 -20.592 1.00 92.56 143 GLU A C 1
ATOM 1118 O O . GLU A 1 143 ? 7.149 0.429 -20.534 1.00 92.56 143 GLU A O 1
ATOM 1123 N N . HIS A 1 144 ? 6.005 2.084 -19.537 1.00 94.62 144 HIS A N 1
ATOM 1124 C CA . HIS A 1 144 ? 5.886 1.407 -18.248 1.00 94.62 144 HIS A CA 1
ATOM 1125 C C . HIS A 1 144 ? 5.038 0.127 -18.373 1.00 94.62 144 HIS A C 1
ATOM 1127 O O . HIS A 1 144 ? 3.878 0.203 -18.786 1.00 94.62 144 HIS A O 1
ATOM 1133 N N . PRO A 1 145 ? 5.577 -1.059 -18.036 1.00 95.19 145 PRO A N 1
ATOM 1134 C CA . PRO A 1 145 ? 4.894 -2.317 -18.262 1.00 95.19 145 PRO A CA 1
ATOM 1135 C C . PRO A 1 145 ? 3.914 -2.624 -17.132 1.00 95.19 145 PRO A C 1
ATOM 1137 O O . PRO A 1 145 ? 4.230 -2.506 -15.950 1.00 95.19 145 PRO A O 1
ATOM 1140 N N . PHE A 1 146 ? 2.748 -3.123 -17.510 1.00 96.25 146 PHE A N 1
ATOM 1141 C CA . PHE A 1 146 ? 1.784 -3.735 -16.614 1.00 96.25 146 PHE A CA 1
ATOM 1142 C C . PHE A 1 146 ? 1.730 -5.229 -16.884 1.00 96.25 146 PHE A C 1
ATOM 1144 O O . PHE A 1 146 ? 1.733 -5.679 -18.031 1.00 96.25 146 PHE A O 1
ATOM 1151 N N . LEU A 1 147 ? 1.654 -6.015 -15.817 1.00 95.69 147 LEU A N 1
ATOM 1152 C CA . LEU A 1 147 ? 1.419 -7.443 -15.941 1.00 95.69 147 LEU A CA 1
ATOM 1153 C C . LEU A 1 147 ? -0.062 -7.675 -16.245 1.00 95.69 147 LEU A C 1
ATOM 1155 O O . LEU A 1 147 ? -0.924 -7.282 -15.464 1.00 95.69 147 LEU A O 1
ATOM 1159 N N . THR A 1 148 ? -0.362 -8.314 -17.368 1.00 95.88 148 THR A N 1
ATOM 1160 C CA . THR A 1 148 ? -1.712 -8.735 -17.761 1.00 95.88 148 THR A CA 1
ATOM 1161 C C . THR A 1 148 ? -1.829 -10.258 -17.701 1.00 95.88 148 THR A C 1
ATOM 1163 O O . THR A 1 148 ? -0.851 -10.958 -17.438 1.00 95.88 148 THR A O 1
ATOM 1166 N N . ILE A 1 149 ? -3.018 -10.796 -17.986 1.00 92.88 149 ILE A N 1
ATOM 1167 C CA . ILE A 1 149 ? -3.219 -12.251 -18.118 1.00 92.88 149 ILE A CA 1
ATOM 1168 C C . ILE A 1 149 ? -2.351 -12.835 -19.249 1.00 92.88 149 ILE A C 1
ATOM 1170 O O . ILE A 1 149 ? -1.859 -13.950 -19.122 1.00 92.88 149 ILE A O 1
ATOM 1174 N N . GLY A 1 150 ? -2.133 -12.078 -20.329 1.00 92.31 150 GLY A N 1
ATOM 1175 C CA . GLY A 1 150 ? -1.302 -12.485 -21.467 1.00 92.31 150 GLY A CA 1
ATOM 1176 C C . GLY A 1 150 ? 0.191 -12.189 -21.297 1.00 92.31 150 GLY A C 1
ATOM 1177 O O . GLY A 1 150 ? 0.935 -12.287 -22.266 1.00 92.31 150 GLY A O 1
ATOM 1178 N N . GLY A 1 151 ? 0.631 -11.794 -20.098 1.00 94.31 151 GLY A N 1
ATOM 1179 C CA . GLY A 1 151 ? 2.004 -11.371 -19.832 1.00 94.31 151 GLY A CA 1
ATOM 1180 C C . GLY A 1 151 ? 2.164 -9.854 -19.752 1.00 94.31 151 GLY A C 1
ATOM 1181 O O . GLY A 1 151 ? 1.196 -9.108 -19.581 1.00 94.31 151 GLY A O 1
ATOM 1182 N N . TRP A 1 152 ? 3.411 -9.394 -19.804 1.00 94.38 152 TRP A N 1
ATOM 1183 C CA . TRP A 1 152 ? 3.749 -7.978 -19.675 1.00 94.38 152 TRP A CA 1
ATOM 1184 C C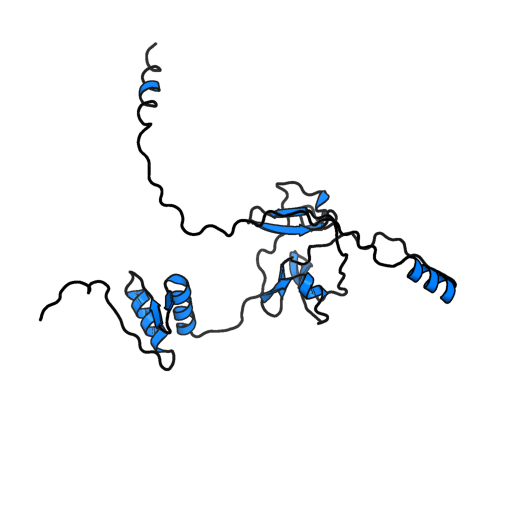 . TRP A 1 152 ? 3.371 -7.197 -20.931 1.00 94.38 152 TRP A C 1
ATOM 1186 O O . TRP A 1 152 ? 3.702 -7.605 -22.040 1.00 94.38 152 TRP A O 1
ATOM 1196 N N . LYS A 1 153 ? 2.716 -6.055 -20.736 1.00 95.56 153 LYS A N 1
ATOM 1197 C CA . LYS A 1 153 ? 2.235 -5.171 -21.799 1.00 95.56 153 LYS A CA 1
ATOM 1198 C C . LYS A 1 153 ? 2.550 -3.723 -21.437 1.00 95.56 153 LYS A C 1
ATOM 1200 O O . LYS A 1 153 ? 2.418 -3.360 -20.268 1.00 95.56 153 LYS A O 1
ATOM 1205 N N . GLN A 1 154 ? 3.000 -2.905 -22.384 1.00 95.62 154 GLN A N 1
ATOM 1206 C CA . GLN A 1 154 ? 3.316 -1.500 -22.091 1.00 95.62 154 GLN A CA 1
ATOM 1207 C C . GLN A 1 154 ? 2.045 -0.685 -21.839 1.00 95.62 154 GLN A C 1
ATOM 1209 O O . GLN A 1 154 ? 0.975 -1.021 -22.345 1.00 95.62 154 GLN A O 1
ATOM 1214 N N . CYS A 1 155 ? 2.159 0.414 -21.089 1.00 95.31 155 CYS A N 1
ATOM 1215 C CA . CYS A 1 155 ? 1.050 1.334 -20.846 1.00 95.31 155 CYS A CA 1
ATOM 1216 C C . CYS A 1 155 ? 0.426 1.841 -22.158 1.00 95.31 155 CYS A C 1
ATOM 1218 O O . CYS A 1 155 ? -0.794 1.848 -22.297 1.00 95.31 155 CYS A O 1
ATOM 1220 N N . SER A 1 156 ? 1.261 2.181 -23.143 1.00 94.31 156 SER A N 1
ATOM 1221 C CA . SER A 1 156 ? 0.860 2.632 -24.484 1.00 94.31 156 SER A CA 1
ATOM 1222 C C . SER A 1 156 ? 0.038 1.611 -25.277 1.00 94.31 156 SER A C 1
ATOM 1224 O O . SER A 1 156 ? -0.705 1.990 -26.179 1.00 94.31 156 SER A O 1
ATOM 1226 N N . GLU A 1 157 ? 0.157 0.327 -24.951 1.00 95.69 157 GLU A N 1
ATOM 1227 C CA . GLU A 1 157 ? -0.545 -0.760 -25.630 1.00 95.69 157 GLU A CA 1
ATOM 1228 C C . GLU A 1 157 ? -1.871 -1.101 -24.928 1.00 95.69 157 GLU A C 1
ATOM 1230 O O . GLU A 1 157 ? -2.718 -1.794 -25.502 1.00 95.69 157 GLU A O 1
ATOM 1235 N N . LEU A 1 158 ? -2.056 -0.680 -23.669 1.00 96.31 158 LEU A N 1
ATOM 1236 C CA . LEU A 1 158 ? -3.259 -0.972 -22.893 1.00 96.31 158 LEU A CA 1
ATOM 1237 C C . LEU A 1 158 ? -4.489 -0.280 -23.482 1.00 96.31 158 LEU A C 1
ATOM 1239 O O . LEU A 1 158 ? -4.446 0.858 -23.941 1.00 96.31 158 LEU A O 1
ATOM 1243 N N . SER A 1 159 ? -5.625 -0.966 -23.406 1.00 95.81 159 SER A N 1
ATOM 1244 C CA . SER A 1 159 ? -6.933 -0.423 -23.774 1.00 95.81 159 SER A CA 1
ATOM 1245 C C . SER A 1 159 ? -7.910 -0.480 -22.596 1.00 95.81 159 SER A C 1
ATOM 1247 O O . SER A 1 159 ? -7.816 -1.381 -21.756 1.00 95.81 159 SER A O 1
ATOM 1249 N N . PRO A 1 160 ? -8.883 0.449 -22.500 1.00 95.69 160 PRO A N 1
ATOM 1250 C CA . PRO A 1 160 ? -9.950 0.345 -21.512 1.00 95.69 160 PRO A CA 1
ATOM 1251 C C . PRO A 1 160 ? -10.651 -1.017 -21.593 1.00 95.69 160 PRO A C 1
ATOM 1253 O O . PRO A 1 160 ? -11.140 -1.412 -22.647 1.00 95.69 160 PRO A O 1
ATOM 1256 N N . GLY A 1 161 ? -10.704 -1.728 -20.467 1.00 95.25 161 GLY A N 1
ATOM 1257 C CA . GLY A 1 161 ? -11.219 -3.099 -20.395 1.00 95.25 161 GLY A CA 1
ATOM 1258 C C . GLY A 1 161 ? -10.132 -4.161 -20.207 1.00 95.25 161 GLY A C 1
ATOM 1259 O O . GLY A 1 161 ? -10.446 -5.240 -19.697 1.00 95.25 161 GLY A O 1
ATOM 1260 N N . ASP A 1 162 ? -8.868 -3.840 -20.506 1.00 96.44 162 ASP A N 1
ATOM 1261 C CA . ASP A 1 162 ? -7.734 -4.717 -20.213 1.00 96.44 162 ASP A CA 1
ATOM 1262 C C . ASP A 1 162 ? -7.626 -4.991 -18.705 1.00 96.44 162 ASP A C 1
ATOM 1264 O O . ASP A 1 162 ? -7.871 -4.133 -17.848 1.00 96.44 162 ASP A O 1
ATOM 1268 N N . ARG A 1 163 ? -7.253 -6.229 -18.368 1.00 96.69 163 ARG A N 1
ATOM 1269 C CA . ARG A 1 163 ? -7.060 -6.671 -16.984 1.00 96.69 163 ARG A CA 1
ATOM 1270 C C . ARG A 1 163 ? -5.579 -6.637 -16.640 1.00 96.69 163 ARG A C 1
ATOM 1272 O O . ARG A 1 163 ? -4.810 -7.441 -17.161 1.00 96.69 163 ARG A O 1
ATOM 1279 N N . ILE A 1 164 ? -5.220 -5.745 -15.725 1.00 96.62 164 ILE A N 1
ATOM 1280 C CA . ILE A 1 164 ? -3.878 -5.655 -15.148 1.00 96.62 164 ILE A CA 1
ATOM 1281 C C . ILE A 1 164 ? -3.832 -6.319 -13.768 1.00 96.62 164 ILE A C 1
ATOM 1283 O O . ILE A 1 164 ? -4.835 -6.363 -13.047 1.00 96.62 164 ILE A O 1
ATOM 1287 N N . ALA A 1 165 ? -2.664 -6.833 -13.402 1.00 94.94 165 ALA A N 1
ATOM 1288 C CA . ALA A 1 165 ? -2.402 -7.413 -12.100 1.00 94.94 165 ALA A CA 1
ATOM 1289 C C . ALA A 1 165 ? -2.438 -6.327 -11.021 1.00 94.94 165 ALA A C 1
ATOM 1291 O O . ALA A 1 165 ? -1.859 -5.252 -11.161 1.00 94.94 165 ALA A O 1
ATOM 1292 N N . VAL A 1 166 ? -3.120 -6.635 -9.923 1.00 93.69 166 VAL A N 1
ATOM 1293 C CA . VAL A 1 166 ? -3.171 -5.818 -8.711 1.00 93.69 166 VAL A CA 1
ATOM 1294 C C . VAL A 1 166 ? -3.043 -6.786 -7.537 1.00 93.69 166 VAL A C 1
ATOM 1296 O O . VAL A 1 166 ? -3.691 -7.840 -7.572 1.00 93.69 166 VAL A O 1
ATOM 1299 N N . PRO A 1 167 ? -2.237 -6.476 -6.507 1.00 91.50 167 PRO A N 1
ATOM 1300 C CA . PRO A 1 167 ? -2.136 -7.336 -5.337 1.00 91.50 167 PRO A CA 1
ATOM 1301 C C . PRO A 1 167 ? -3.511 -7.501 -4.682 1.00 91.50 167 PRO A C 1
ATOM 1303 O O . PRO A 1 167 ? -4.222 -6.526 -4.427 1.00 91.50 167 PRO A O 1
ATOM 1306 N N . ARG A 1 168 ? -3.898 -8.756 -4.429 1.00 88.75 168 ARG A N 1
ATOM 1307 C CA . ARG A 1 168 ? -5.128 -9.086 -3.690 1.00 88.75 168 ARG A CA 1
ATOM 1308 C C . ARG A 1 168 ? -4.990 -8.741 -2.211 1.00 88.75 168 ARG A C 1
ATOM 1310 O O . ARG A 1 168 ? -5.951 -8.301 -1.591 1.00 88.75 168 ARG A O 1
ATOM 1317 N N . GLU A 1 169 ? -3.793 -8.948 -1.689 1.00 89.25 169 GLU A N 1
ATOM 1318 C CA . GLU A 1 169 ? -3.407 -8.728 -0.308 1.00 89.25 169 GLU A CA 1
ATOM 1319 C C . GLU A 1 169 ? -2.005 -8.124 -0.306 1.00 89.25 169 GLU A C 1
ATOM 1321 O O . GLU A 1 169 ? -1.163 -8.493 -1.129 1.00 89.25 169 GLU A O 1
ATOM 1326 N N . VAL A 1 170 ? -1.773 -7.182 0.601 1.00 91.44 170 VAL A N 1
ATOM 1327 C CA . VAL A 1 170 ? -0.435 -6.702 0.937 1.00 91.44 170 VAL A CA 1
ATOM 1328 C C . VAL A 1 170 ? -0.138 -7.298 2.310 1.00 91.44 170 VAL A C 1
ATOM 1330 O O . VAL A 1 170 ?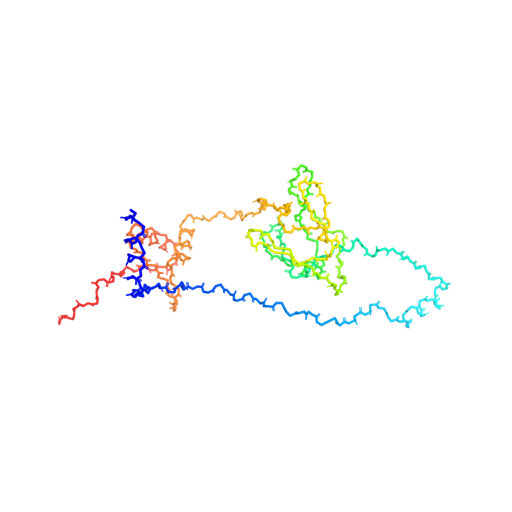 -0.845 -6.937 3.250 1.00 91.44 170 VAL A O 1
ATOM 1333 N N . PRO A 1 171 ? 0.822 -8.235 2.436 1.00 88.62 171 PRO A N 1
ATOM 1334 C CA . PRO A 1 171 ? 0.990 -9.068 3.628 1.00 88.62 171 PRO A CA 1
ATOM 1335 C C . PRO A 1 171 ? 1.736 -8.318 4.737 1.00 88.62 171 PRO A C 1
ATOM 1337 O O . PRO A 1 171 ? 2.746 -8.782 5.257 1.00 88.62 171 PRO A O 1
ATOM 1340 N N . VAL A 1 172 ? 1.266 -7.117 5.058 1.00 88.62 172 VAL A N 1
ATOM 1341 C CA . VAL A 1 172 ? 1.735 -6.322 6.182 1.00 88.62 172 VAL A CA 1
ATOM 1342 C C . VAL A 1 172 ? 0.528 -5.818 6.944 1.00 88.62 172 VAL A C 1
ATOM 1344 O O . VAL A 1 172 ? -0.325 -5.099 6.422 1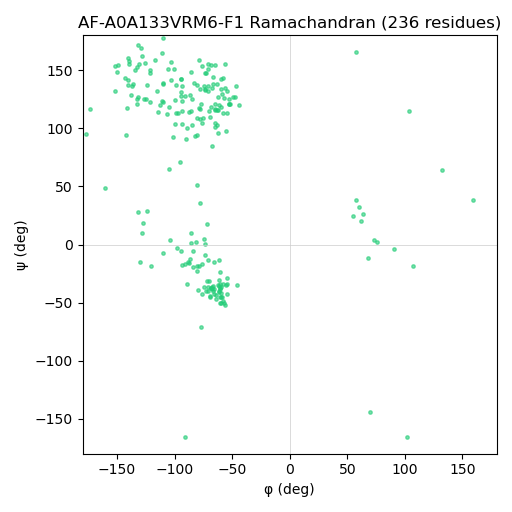.00 88.62 172 VAL A O 1
ATOM 1347 N N . PHE A 1 173 ? 0.497 -6.200 8.209 1.00 80.69 173 PHE A N 1
ATOM 1348 C CA . PHE A 1 173 ? -0.457 -5.747 9.197 1.00 80.69 173 PHE A CA 1
ATOM 1349 C C . PHE A 1 173 ? 0.298 -5.538 10.511 1.00 80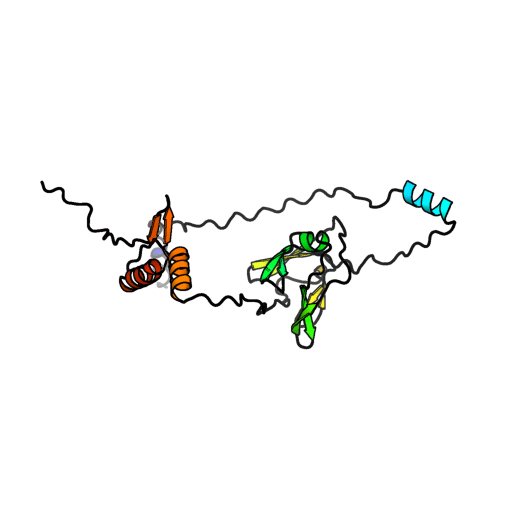.69 173 PHE A C 1
ATOM 1351 O O . PHE A 1 173 ? 1.364 -6.118 10.709 1.00 80.69 173 PHE A O 1
ATOM 1358 N N . GLY A 1 174 ? -0.212 -4.677 11.389 1.00 77.12 174 GLY A N 1
ATOM 1359 C CA . GLY A 1 174 ? 0.444 -4.434 12.670 1.00 77.12 174 GLY A CA 1
ATOM 1360 C C . GLY A 1 174 ? 0.471 -5.700 13.530 1.00 77.12 174 GLY A C 1
ATOM 1361 O O . GLY A 1 174 ? -0.531 -6.398 13.631 1.00 77.12 174 GLY A O 1
ATOM 1362 N N . GLU A 1 175 ? 1.595 -5.957 14.191 1.00 78.44 175 GLU A N 1
ATOM 1363 C CA . GLU A 1 175 ? 1.743 -7.051 15.168 1.00 78.44 175 GLU A CA 1
ATOM 1364 C C . GLU A 1 175 ? 1.288 -6.644 16.578 1.00 78.44 175 GLU A C 1
ATOM 1366 O O . GLU A 1 175 ? 1.405 -7.406 17.534 1.00 78.44 175 GLU A O 1
ATOM 1371 N N . MET A 1 176 ? 0.800 -5.409 16.736 1.00 80.94 176 MET A N 1
ATOM 1372 C CA . MET A 1 176 ? 0.389 -4.900 18.036 1.00 80.94 176 MET A CA 1
ATOM 1373 C C . MET A 1 176 ? -0.867 -5.623 18.523 1.00 80.94 176 MET A C 1
ATOM 1375 O O . MET A 1 176 ? -1.967 -5.358 18.040 1.00 80.94 176 MET A O 1
ATOM 1379 N N . ASP A 1 177 ? -0.704 -6.453 19.546 1.00 85.50 177 ASP A N 1
ATOM 1380 C CA . ASP A 1 177 ? -1.818 -6.990 20.315 1.00 85.50 177 ASP A CA 1
ATOM 1381 C C . ASP A 1 177 ? -2.276 -5.943 21.341 1.00 85.50 177 ASP A C 1
ATOM 1383 O O . ASP A 1 177 ? -1.553 -5.588 22.276 1.00 85.50 177 ASP A O 1
ATOM 1387 N N . TRP A 1 178 ? -3.452 -5.361 21.110 1.00 91.75 178 TRP A N 1
ATOM 1388 C CA . TRP A 1 178 ? -4.062 -4.407 22.033 1.00 91.75 178 TRP A CA 1
ATOM 1389 C C . TRP A 1 178 ? -5.103 -5.126 22.868 1.00 91.75 178 TRP A C 1
ATOM 1391 O O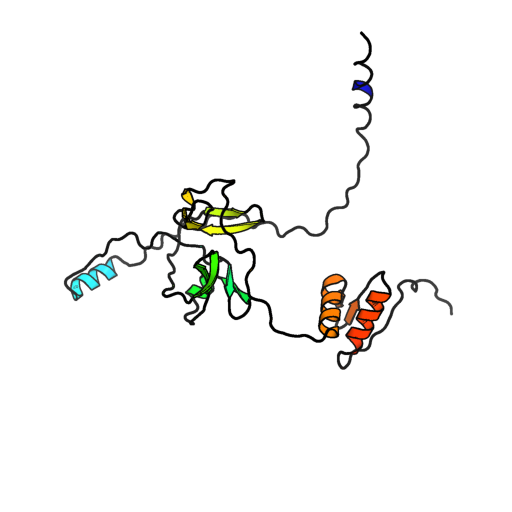 . TRP A 1 178 ? -5.950 -5.852 22.354 1.00 91.75 178 TRP A O 1
ATOM 1401 N N . GLU A 1 179 ? -5.130 -4.831 24.163 1.00 95.06 179 GLU A N 1
ATOM 1402 C CA . GLU A 1 179 ? -6.161 -5.362 25.035 1.00 95.06 179 GLU A CA 1
ATOM 1403 C C . GLU A 1 179 ? -7.545 -4.977 24.492 1.00 95.06 179 GLU A C 1
ATOM 1405 O O . GLU A 1 179 ? -7.799 -3.813 24.165 1.00 95.06 179 GLU A O 1
ATOM 1410 N N . ASN A 1 180 ? -8.471 -5.941 24.459 1.00 94.69 180 ASN A N 1
ATOM 1411 C CA . ASN A 1 180 ? -9.797 -5.795 23.843 1.00 94.69 180 ASN A CA 1
ATOM 1412 C C . ASN A 1 180 ? -10.532 -4.494 24.206 1.00 94.69 180 ASN A C 1
ATOM 1414 O O . ASN A 1 180 ? -11.250 -3.931 23.386 1.00 94.69 180 ASN A O 1
ATOM 1418 N N . TRP A 1 181 ? -10.364 -3.991 25.430 1.00 95.50 181 TRP A N 1
ATOM 1419 C CA . TRP A 1 181 ? -11.009 -2.757 25.880 1.00 95.50 181 TRP A CA 1
ATOM 1420 C C . TRP A 1 181 ? -10.444 -1.489 25.218 1.00 95.50 181 TRP A C 1
ATOM 1422 O O . TRP A 1 181 ? -11.201 -0.546 24.981 1.00 95.50 181 TRP A O 1
ATOM 1432 N N . LYS A 1 182 ? -9.153 -1.456 24.863 1.00 95.38 182 LYS A N 1
ATOM 1433 C CA . LYS A 1 182 ? -8.564 -0.350 24.092 1.00 95.38 182 LYS A CA 1
ATOM 1434 C C . LYS A 1 182 ? -9.108 -0.353 22.667 1.00 95.38 182 LYS A C 1
ATOM 1436 O O . LYS A 1 182 ? -9.549 0.690 22.192 1.00 95.38 182 LYS A O 1
ATOM 1441 N N . ILE A 1 183 ? -9.157 -1.532 22.035 1.00 94.56 183 ILE A N 1
ATOM 1442 C CA . ILE A 1 183 ? -9.713 -1.718 20.684 1.00 94.56 183 ILE A CA 1
ATOM 1443 C C . ILE A 1 183 ? -11.180 -1.288 20.651 1.00 94.56 183 ILE A C 1
ATOM 1445 O O . ILE A 1 183 ? -11.561 -0.467 19.821 1.00 94.56 183 ILE A O 1
ATOM 1449 N N . LYS A 1 184 ? -11.993 -1.783 21.592 1.00 95.38 184 LYS A N 1
ATOM 1450 C CA . LYS A 1 184 ? -13.408 -1.416 21.724 1.00 95.38 184 LYS A CA 1
ATOM 1451 C C . LYS A 1 184 ? -13.589 0.085 21.888 1.00 95.38 184 LYS A C 1
ATOM 1453 O O . LYS A 1 184 ? -14.355 0.686 21.145 1.00 95.38 184 LYS A O 1
ATOM 1458 N N . THR A 1 185 ? -12.861 0.701 22.822 1.00 94.62 185 THR A N 1
ATOM 1459 C CA . THR A 1 185 ? -12.959 2.150 23.051 1.00 94.62 185 THR A CA 1
ATOM 1460 C C . THR A 1 185 ? -12.623 2.919 21.777 1.00 94.62 185 THR A C 1
ATOM 1462 O O . THR A 1 185 ? -13.410 3.762 21.365 1.00 94.62 185 THR A O 1
ATOM 1465 N N . LEU A 1 186 ? -11.514 2.597 21.104 1.00 94.94 186 LEU A N 1
ATOM 1466 C CA . LEU A 1 186 ? -11.136 3.245 19.847 1.00 94.94 186 LEU A CA 1
ATOM 1467 C C . LEU A 1 186 ? -12.199 3.053 18.756 1.00 94.94 186 LEU A C 1
ATOM 1469 O O . LEU A 1 186 ? -12.577 4.020 18.099 1.00 94.94 186 LEU A O 1
ATOM 1473 N N . ALA A 1 187 ? -12.714 1.834 18.590 1.00 95.12 187 ALA A N 1
ATOM 1474 C CA . ALA A 1 187 ? -13.737 1.520 17.598 1.00 95.12 187 ALA A CA 1
ATOM 1475 C C . ALA A 1 187 ? -15.026 2.320 17.835 1.00 95.12 187 ALA A C 1
ATOM 1477 O O . ALA A 1 187 ? -15.561 2.922 16.904 1.00 95.12 187 ALA A O 1
ATOM 1478 N N . TYR A 1 188 ? -15.486 2.395 19.086 1.00 95.81 188 TYR A N 1
ATOM 1479 C CA . TYR A 1 188 ? -16.634 3.219 19.457 1.00 95.81 188 TYR A CA 1
ATOM 1480 C C . TYR A 1 188 ? -16.389 4.700 19.180 1.00 95.81 188 TYR A C 1
ATOM 1482 O O . TYR A 1 188 ? -17.288 5.379 18.684 1.00 95.81 188 TYR A O 1
ATOM 1490 N N . LEU A 1 189 ? -15.173 5.191 19.444 1.00 94.75 189 LEU A N 1
ATOM 1491 C CA . LEU A 1 189 ? -14.832 6.586 19.197 1.00 94.75 189 LEU A CA 1
ATOM 1492 C C . LEU A 1 189 ? -14.774 6.947 17.712 1.00 94.75 189 LEU A C 1
ATOM 1494 O O . LEU A 1 189 ? -15.204 8.035 17.341 1.00 94.75 189 LEU A O 1
ATOM 1498 N N . LEU A 1 190 ? -14.275 6.042 16.871 1.00 95.19 190 LEU A N 1
ATOM 1499 C CA . LEU A 1 190 ? -14.236 6.230 15.420 1.00 95.19 190 LEU A CA 1
ATOM 1500 C C . LEU A 1 190 ? -15.624 6.132 14.774 1.00 95.19 190 LEU A C 1
ATOM 1502 O O . LEU A 1 190 ? -15.856 6.775 13.753 1.00 95.19 190 LEU A O 1
ATOM 1506 N N . GLY A 1 191 ? -16.519 5.322 15.346 1.00 94.25 191 GLY A N 1
ATOM 1507 C CA . GLY A 1 191 ? -17.886 5.145 14.858 1.00 94.25 191 GLY A CA 1
ATOM 1508 C C . GLY A 1 191 ? -18.801 6.313 15.225 1.00 94.25 191 GLY A C 1
ATOM 1509 O O . GLY A 1 191 ? -19.170 7.101 14.359 1.00 94.25 191 GLY A O 1
ATOM 1510 N N . ASP A 1 192 ? -19.138 6.425 16.514 1.00 93.38 192 ASP A N 1
ATOM 1511 C CA . ASP A 1 192 ? -20.125 7.391 17.035 1.00 93.38 192 ASP A CA 1
ATOM 1512 C C . ASP A 1 192 ? -19.569 8.245 18.192 1.00 93.38 192 ASP A C 1
ATOM 1514 O O . ASP A 1 192 ? -20.311 8.819 18.999 1.00 93.38 192 ASP A O 1
ATOM 1518 N N . GLY A 1 193 ? -18.244 8.297 18.323 1.00 92.06 193 GLY A N 1
ATOM 1519 C CA . GLY A 1 193 ? -17.587 9.105 19.335 1.00 92.06 193 GLY A CA 1
ATOM 1520 C C . GLY A 1 193 ? -17.573 10.583 18.999 1.00 92.06 193 GLY A C 1
ATOM 1521 O O . GLY A 1 193 ? -17.535 11.009 17.845 1.00 92.06 193 GLY A O 1
ATOM 1522 N N . ARG A 1 194 ? -17.507 11.389 20.051 1.00 92.12 194 ARG A N 1
ATOM 1523 C CA . ARG A 1 194 ? -17.239 12.815 19.970 1.00 92.12 194 ARG A CA 1
ATOM 1524 C C . ARG A 1 194 ? -16.163 13.181 20.977 1.00 92.12 194 ARG A C 1
ATOM 1526 O O . ARG A 1 194 ? -16.298 12.915 22.166 1.00 92.12 194 ARG A O 1
ATOM 1533 N N . ILE A 1 195 ? -15.112 13.835 20.498 1.00 91.56 195 ILE A N 1
ATOM 1534 C CA . ILE A 1 195 ? -14.039 14.366 21.338 1.00 91.56 195 ILE A CA 1
ATOM 1535 C C . ILE A 1 195 ? -14.092 15.886 21.221 1.00 91.56 195 ILE A C 1
ATOM 1537 O O . ILE A 1 195 ? -13.934 16.444 20.135 1.00 91.56 195 ILE A O 1
ATOM 1541 N N . THR A 1 196 ? -14.410 16.586 22.307 1.00 89.19 196 THR A N 1
ATOM 1542 C CA . THR A 1 196 ? -14.523 18.054 22.307 1.00 89.19 196 THR A CA 1
ATOM 1543 C C . THR A 1 196 ? -14.206 18.608 23.692 1.00 89.19 196 THR A C 1
ATOM 1545 O O . THR A 1 196 ? -14.740 18.128 24.687 1.00 89.19 196 THR A O 1
ATOM 1548 N N . GLY A 1 197 ? -13.349 19.634 23.771 1.00 83.69 197 GLY A N 1
ATOM 1549 C CA . GLY A 1 197 ? -13.071 20.350 25.025 1.00 83.69 197 GLY A CA 1
ATOM 1550 C C . GLY A 1 197 ? -12.555 19.455 26.159 1.00 83.69 197 GLY A C 1
ATOM 1551 O O . GLY A 1 197 ? -12.982 19.612 27.299 1.00 83.69 197 GLY A O 1
ATOM 1552 N N . GLY A 1 198 ? -11.714 18.465 25.838 1.00 81.81 198 GLY A N 1
ATOM 1553 C CA . GLY A 1 198 ? -11.194 17.492 26.808 1.00 81.81 198 GLY A CA 1
ATOM 1554 C C . GLY A 1 198 ? -12.209 16.443 27.279 1.00 81.81 198 GLY A C 1
ATOM 1555 O O . GLY A 1 198 ? -11.883 15.630 28.139 1.00 81.81 198 GLY A O 1
ATOM 1556 N N . LYS A 1 199 ? -13.429 16.434 26.726 1.00 87.06 199 LYS A N 1
ATOM 1557 C CA . LYS A 1 199 ? -14.453 15.422 27.002 1.00 87.06 199 LYS A CA 1
ATOM 1558 C C . LYS A 1 199 ? -14.546 14.430 25.855 1.00 87.06 199 LYS A C 1
ATOM 1560 O O . LYS A 1 199 ? -14.461 14.806 24.685 1.00 87.06 199 LYS A O 1
ATOM 1565 N N . ILE A 1 200 ? -14.748 13.174 26.227 1.00 90.94 200 ILE A N 1
ATOM 1566 C CA . ILE A 1 200 ? -14.995 12.064 25.319 1.00 90.94 200 ILE A CA 1
ATOM 1567 C C . ILE A 1 200 ? -16.431 11.610 25.557 1.00 90.94 200 ILE A C 1
ATOM 1569 O O . ILE A 1 200 ? -16.791 11.224 26.668 1.00 90.94 200 ILE A O 1
ATOM 1573 N N . GLU A 1 201 ? -17.245 11.681 24.517 1.00 91.94 201 GLU A N 1
ATOM 1574 C CA . GLU A 1 201 ? -18.650 11.303 24.541 1.00 91.94 201 GLU A CA 1
ATOM 1575 C C . GLU A 1 201 ? -18.891 10.212 23.497 1.00 91.94 201 GLU A C 1
ATOM 1577 O O . GLU A 1 201 ? -18.243 10.182 22.452 1.00 91.94 201 GLU A O 1
ATOM 1582 N N . PHE A 1 202 ? -19.830 9.316 23.771 1.00 93.94 202 PHE A N 1
ATOM 1583 C CA . PHE A 1 202 ? -20.265 8.277 22.845 1.00 93.94 202 PHE A CA 1
ATOM 1584 C C . PHE A 1 202 ? -21.784 8.181 22.929 1.00 93.94 202 PHE A C 1
ATOM 1586 O O . PHE A 1 202 ? -22.339 8.082 24.026 1.00 93.94 202 PHE A O 1
ATOM 1593 N N . TYR A 1 203 ? -22.448 8.228 21.777 1.00 90.88 203 TYR A N 1
ATOM 1594 C CA . TYR A 1 203 ? -23.904 8.219 21.686 1.00 90.88 203 TYR A CA 1
ATOM 1595 C C . TYR A 1 203 ? -24.348 7.076 20.787 1.00 90.88 203 TYR A C 1
ATOM 1597 O O . TYR A 1 203 ? -23.944 6.998 19.634 1.00 90.88 203 TYR A O 1
ATOM 1605 N N . ASN A 1 204 ? -25.220 6.206 21.288 1.00 92.50 204 ASN A N 1
ATOM 1606 C CA . ASN A 1 204 ? -25.805 5.146 20.479 1.00 92.50 204 ASN A CA 1
ATOM 1607 C C . ASN A 1 204 ? -27.215 4.816 20.987 1.00 92.50 204 ASN A C 1
ATOM 1609 O O . ASN A 1 204 ? -27.526 5.045 22.151 1.00 92.50 204 ASN A O 1
ATOM 1613 N N . ASN A 1 205 ? -28.082 4.285 20.128 1.00 92.00 205 ASN A N 1
ATOM 1614 C CA . ASN A 1 205 ? -29.424 3.860 20.541 1.00 92.00 205 ASN A CA 1
ATOM 1615 C C . ASN A 1 205 ? -29.417 2.476 21.208 1.00 92.00 205 ASN A C 1
ATOM 1617 O O . ASN A 1 205 ? -30.370 2.124 21.900 1.00 92.00 205 ASN A O 1
ATOM 1621 N N . ASN A 1 206 ? -28.359 1.686 21.009 1.00 93.25 206 ASN A N 1
ATOM 1622 C CA . ASN A 1 206 ? -28.210 0.377 21.625 1.00 93.25 206 ASN A CA 1
ATOM 1623 C C . ASN A 1 206 ? -27.550 0.498 23.012 1.00 93.25 206 ASN A C 1
ATOM 1625 O O . ASN A 1 206 ? -26.369 0.834 23.127 1.00 93.25 206 ASN A O 1
ATOM 1629 N N . SER A 1 207 ? -28.303 0.170 24.066 1.00 92.12 207 SER A N 1
ATOM 1630 C CA . SER A 1 207 ? -27.832 0.224 25.456 1.00 92.12 207 SER A CA 1
ATOM 1631 C C . SER A 1 207 ? -26.648 -0.704 25.735 1.00 92.12 207 SER A C 1
ATOM 1633 O O . SER A 1 207 ? -25.793 -0.352 26.547 1.00 92.12 207 SER A O 1
ATOM 1635 N N . GLN A 1 208 ? -26.547 -1.839 25.038 1.00 94.81 208 GLN A N 1
ATOM 1636 C CA . GLN A 1 208 ? -25.435 -2.777 25.198 1.00 94.81 208 GLN A CA 1
ATOM 1637 C C . GLN A 1 208 ? -24.111 -2.159 24.736 1.00 94.81 208 GLN A C 1
ATOM 1639 O O . GLN A 1 208 ? -23.090 -2.347 25.392 1.00 94.81 208 GLN A O 1
ATOM 1644 N N . LEU A 1 209 ? -24.126 -1.367 23.655 1.00 94.31 209 LEU A N 1
ATOM 1645 C CA . LEU A 1 209 ? -22.928 -0.672 23.168 1.00 94.31 209 LEU A CA 1
ATOM 1646 C C . LEU A 1 209 ? -22.518 0.460 24.113 1.00 94.31 209 LEU A C 1
ATOM 1648 O O . LEU A 1 209 ? -21.334 0.623 24.387 1.00 94.31 209 LEU A O 1
ATOM 1652 N N . ILE A 1 210 ? -23.484 1.211 24.661 1.00 93.56 210 ILE A N 1
ATOM 1653 C CA . ILE A 1 210 ? -23.204 2.230 25.689 1.00 93.56 210 ILE A CA 1
ATOM 1654 C C . ILE A 1 210 ? -22.556 1.580 26.914 1.00 93.56 210 ILE A C 1
ATOM 1656 O O . ILE A 1 210 ? -21.624 2.130 27.504 1.00 93.56 210 ILE A O 1
ATOM 1660 N N . GLU A 1 211 ? -23.056 0.415 27.324 1.00 93.50 211 GLU A N 1
ATOM 1661 C CA . GLU A 1 211 ? -22.523 -0.300 28.472 1.00 93.50 211 GLU A CA 1
ATOM 1662 C C . GLU A 1 211 ? -21.126 -0.861 28.221 1.00 93.50 211 GLU A C 1
ATOM 1664 O O . GLU A 1 211 ? -20.255 -0.690 29.074 1.00 93.50 211 GLU A O 1
ATOM 1669 N N . ASP A 1 212 ? -20.889 -1.471 27.062 1.00 95.62 212 ASP A N 1
ATOM 1670 C CA . ASP A 1 212 ? -19.579 -2.009 26.704 1.00 95.62 212 ASP A CA 1
ATOM 1671 C C . ASP A 1 212 ? -18.534 -0.899 26.509 1.00 95.62 212 ASP A C 1
ATOM 1673 O O . ASP A 1 212 ? -17.399 -1.030 26.979 1.00 95.62 212 ASP A O 1
ATOM 1677 N N . PHE A 1 213 ? -18.926 0.241 25.924 1.00 95.00 213 PHE A N 1
ATOM 1678 C CA . PHE A 1 213 ? -18.089 1.441 25.876 1.00 95.00 213 PHE A CA 1
ATOM 1679 C C . PHE A 1 213 ? -17.752 1.935 27.283 1.00 95.00 213 PHE A C 1
ATOM 1681 O O . PHE A 1 213 ? -16.580 2.120 27.595 1.00 95.00 213 PHE A O 1
ATOM 1688 N N . ALA A 1 214 ? -18.749 2.095 28.161 1.00 93.50 214 ALA A N 1
ATOM 1689 C CA . ALA A 1 214 ? -18.528 2.551 29.532 1.00 93.50 214 ALA A CA 1
ATOM 1690 C C . ALA A 1 214 ? -17.585 1.612 30.304 1.00 93.50 214 ALA A C 1
ATOM 1692 O O . ALA A 1 214 ? -16.648 2.089 30.940 1.00 93.50 214 ALA A O 1
ATOM 1693 N N . LYS A 1 215 ? -17.790 0.289 30.208 1.00 94.75 215 LYS A N 1
ATOM 1694 C CA . LYS A 1 215 ? -16.923 -0.735 30.824 1.00 94.75 215 LYS A CA 1
ATOM 1695 C C . LYS A 1 215 ? -15.497 -0.710 30.275 1.00 94.75 215 LYS A C 1
ATOM 1697 O O . LYS A 1 215 ? -14.554 -1.010 31.002 1.00 94.75 215 LYS A O 1
ATOM 1702 N N . SER A 1 216 ? -15.338 -0.400 28.992 1.00 95.38 216 SER A N 1
ATOM 1703 C CA . SER A 1 216 ? -14.025 -0.311 28.354 1.00 95.38 216 SER A CA 1
ATOM 1704 C C . SER A 1 216 ? -13.308 0.988 28.732 1.00 95.38 216 SER A C 1
ATOM 1706 O O . SER A 1 216 ? -12.132 0.959 29.082 1.00 95.38 216 SER A O 1
ATOM 1708 N N . ALA A 1 217 ? -14.029 2.110 28.750 1.00 92.62 217 ALA A N 1
ATOM 1709 C CA . ALA A 1 217 ? -13.494 3.430 29.059 1.00 92.62 217 ALA A CA 1
ATOM 1710 C C . ALA A 1 217 ? -13.027 3.559 30.519 1.00 92.62 217 ALA A C 1
ATOM 1712 O O . ALA A 1 217 ? -12.011 4.198 30.781 1.00 92.62 217 ALA A O 1
ATOM 1713 N N . THR A 1 218 ? -13.705 2.918 31.480 1.00 93.38 218 THR A N 1
ATOM 1714 C CA . THR A 1 218 ? -13.296 2.944 32.899 1.00 93.38 218 THR A CA 1
ATOM 1715 C C . THR A 1 218 ? -11.961 2.253 33.175 1.00 93.38 218 THR A C 1
ATOM 1717 O O . THR A 1 218 ? -11.382 2.470 34.237 1.00 93.38 218 THR A O 1
ATOM 1720 N N . LYS A 1 219 ? -11.443 1.446 32.240 1.00 94.19 219 LYS A N 1
ATOM 1721 C CA . LYS A 1 219 ? -10.120 0.818 32.368 1.00 94.19 219 LYS A CA 1
ATOM 1722 C C . LYS A 1 219 ? -8.963 1.785 32.101 1.00 94.19 219 LYS A C 1
ATOM 1724 O O . LYS A 1 219 ? -7.837 1.500 32.504 1.00 94.19 219 LYS A O 1
ATOM 1729 N N . PHE A 1 220 ? -9.213 2.937 31.471 1.00 91.44 220 PHE A N 1
ATOM 1730 C CA . PHE A 1 220 ? -8.207 3.992 31.359 1.00 91.44 220 PHE A CA 1
ATOM 1731 C C . PHE A 1 220 ? -8.015 4.693 32.710 1.00 91.44 220 PHE A C 1
ATOM 1733 O O . PHE A 1 220 ? -8.978 5.091 33.373 1.00 91.44 220 PHE A O 1
ATOM 1740 N N . ARG A 1 221 ? -6.754 4.905 33.107 1.00 88.69 221 ARG A N 1
ATOM 1741 C CA . ARG A 1 221 ? -6.423 5.633 34.343 1.00 88.69 221 ARG A CA 1
ATOM 1742 C C . ARG A 1 221 ? -7.037 7.037 34.306 1.00 88.69 221 ARG A C 1
ATOM 1744 O O . ARG A 1 221 ? -7.082 7.668 33.256 1.00 88.69 221 ARG A O 1
ATOM 1751 N N . PHE A 1 222 ? -7.501 7.509 35.463 1.00 84.81 222 PHE A N 1
ATOM 1752 C CA . PHE A 1 222 ? -8.089 8.846 35.648 1.00 84.81 222 PHE A CA 1
ATOM 1753 C C . PHE A 1 222 ? -9.364 9.131 34.838 1.00 84.81 222 PHE A C 1
ATOM 1755 O O . PHE A 1 222 ? -9.749 10.288 34.679 1.00 84.81 222 PHE A O 1
ATOM 1762 N N . THR A 1 223 ? -10.066 8.095 34.373 1.00 86.69 223 THR A N 1
ATOM 1763 C CA . THR A 1 223 ? -11.311 8.264 33.615 1.00 86.69 223 THR A CA 1
ATOM 1764 C C . THR A 1 223 ? -12.525 8.181 34.534 1.00 86.69 223 THR A C 1
ATOM 1766 O O . THR A 1 223 ? -12.695 7.219 35.280 1.00 86.69 223 THR A O 1
ATOM 1769 N N . LYS A 1 224 ? -13.405 9.185 34.462 1.00 85.31 224 LYS A N 1
ATOM 1770 C CA . LYS A 1 224 ? -14.733 9.160 35.091 1.00 85.31 224 LYS A CA 1
ATOM 1771 C C . LYS A 1 224 ? -15.787 9.082 33.997 1.00 85.31 224 LYS A C 1
ATOM 1773 O O . LYS A 1 224 ? -15.839 9.951 33.132 1.00 85.31 224 LYS A O 1
ATOM 1778 N N . VAL A 1 225 ? -16.636 8.060 34.048 1.00 87.75 225 VAL A N 1
ATOM 1779 C CA . VAL A 1 225 ? -17.733 7.886 33.090 1.00 87.75 225 VAL A CA 1
ATOM 1780 C C . VAL A 1 225 ? -19.030 8.375 33.722 1.00 87.75 225 VAL A C 1
ATOM 1782 O O . VAL A 1 225 ? -19.420 7.910 34.791 1.00 87.75 225 VAL A O 1
ATOM 1785 N N . LYS A 1 226 ? -19.711 9.305 33.050 1.00 88.56 226 LYS A N 1
ATOM 1786 C CA . LYS A 1 226 ? -21.053 9.771 33.413 1.00 88.56 226 LYS A CA 1
ATOM 1787 C C . LYS A 1 226 ? -22.018 9.381 32.299 1.00 88.56 226 LYS A C 1
ATOM 1789 O O . LYS A 1 226 ? -21.729 9.617 31.131 1.00 88.56 226 LYS A O 1
ATOM 1794 N N . ARG A 1 227 ? -23.163 8.796 32.658 1.00 83.94 227 ARG A N 1
ATOM 1795 C CA . ARG A 1 227 ? -24.255 8.538 31.711 1.00 83.94 227 ARG A CA 1
ATOM 1796 C C . ARG A 1 227 ? -25.253 9.686 31.764 1.00 83.94 227 ARG A C 1
ATOM 1798 O O . ARG A 1 227 ? -25.697 10.063 32.845 1.00 83.94 227 ARG A O 1
ATOM 1805 N N . GLU A 1 228 ? -25.620 10.208 30.601 1.00 81.06 228 GLU A N 1
ATOM 1806 C CA . GLU A 1 228 ? -26.683 11.199 30.463 1.00 81.06 228 GLU A CA 1
ATOM 1807 C C . GLU A 1 228 ? -27.758 10.642 29.531 1.00 81.06 228 GLU A C 1
ATOM 1809 O O . GLU A 1 228 ? -27.480 10.268 28.395 1.00 81.06 228 GLU A O 1
ATOM 1814 N N . ASN A 1 229 ? -28.996 10.562 30.021 1.00 73.19 229 ASN A N 1
ATOM 1815 C CA . ASN A 1 229 ? -30.135 10.198 29.189 1.00 73.19 229 ASN A CA 1
ATOM 1816 C C . ASN A 1 229 ? -30.657 11.465 28.492 1.00 73.19 229 ASN A C 1
ATOM 1818 O O . ASN A 1 229 ? -31.040 12.411 29.184 1.00 73.19 229 ASN A O 1
ATOM 1822 N N . PRO A 1 230 ? -30.777 11.491 27.150 1.00 61.41 230 PRO A N 1
ATOM 1823 C CA . PRO A 1 230 ? -31.294 12.658 26.430 1.00 61.41 230 PRO A CA 1
ATOM 1824 C C . PRO A 1 230 ? -32.744 13.033 26.789 1.00 61.41 230 PRO A C 1
ATOM 1826 O O . PRO A 1 230 ? -33.187 14.138 26.485 1.00 61.41 230 PRO A O 1
ATOM 1829 N N . LYS A 1 231 ? -33.494 12.155 27.475 1.00 51.34 231 LYS A N 1
ATOM 1830 C CA . LYS A 1 231 ? -34.881 12.392 27.921 1.00 51.34 231 LYS A CA 1
ATOM 1831 C C . LYS A 1 231 ? -34.992 13.277 29.181 1.00 51.34 231 LYS A C 1
ATOM 1833 O O . LYS A 1 231 ? -35.862 13.053 30.012 1.00 51.34 231 LYS A O 1
ATOM 1838 N N . GLY A 1 232 ? -34.118 14.275 29.322 1.00 46.38 232 GLY A N 1
ATOM 1839 C CA . GLY A 1 232 ? -34.001 15.109 30.527 1.00 46.38 232 GLY A CA 1
ATOM 1840 C C . GLY A 1 232 ? -34.044 16.625 30.314 1.00 46.38 232 GLY A C 1
ATOM 1841 O O . GLY A 1 232 ? -33.788 17.363 31.258 1.00 46.38 232 GLY A O 1
ATOM 1842 N N . ARG A 1 233 ? -34.372 17.133 29.117 1.00 40.97 233 ARG A N 1
ATOM 1843 C CA . ARG A 1 233 ? -34.661 18.569 28.914 1.00 40.97 233 ARG A CA 1
ATOM 1844 C C . ARG A 1 233 ? -36.160 18.823 28.748 1.00 40.97 233 ARG A C 1
ATOM 1846 O O . ARG A 1 233 ? -36.599 19.238 27.686 1.00 40.97 233 ARG A O 1
ATOM 1853 N N . ALA A 1 234 ? -36.919 18.560 29.815 1.00 41.34 234 ALA A N 1
ATOM 1854 C CA . ALA A 1 234 ? -38.121 19.310 30.207 1.00 41.34 234 ALA A CA 1
ATOM 1855 C C . ALA A 1 234 ? -38.697 18.762 31.528 1.00 41.34 234 ALA A C 1
ATOM 1857 O O . ALA A 1 234 ? -39.477 17.816 31.526 1.00 41.34 234 ALA A O 1
ATOM 1858 N N . LYS A 1 235 ? -38.326 19.381 32.652 1.00 32.66 235 LYS A N 1
ATOM 1859 C CA . LYS A 1 235 ? -39.242 20.086 33.567 1.00 32.66 235 LYS A CA 1
ATOM 1860 C C . LYS A 1 235 ? -38.394 20.777 34.636 1.00 32.66 235 LYS A C 1
ATOM 1862 O O . LYS A 1 235 ? -37.694 20.123 35.398 1.00 32.66 235 LYS A O 1
ATOM 1867 N N . LYS A 1 236 ? -38.447 22.113 34.656 1.00 39.59 236 LYS A N 1
ATOM 1868 C CA . LYS A 1 236 ? -38.204 22.868 35.887 1.00 39.59 236 LYS A CA 1
ATOM 1869 C C . LYS A 1 236 ? -39.304 22.450 36.862 1.00 39.59 236 LYS A C 1
ATOM 1871 O O . LYS A 1 236 ? -40.478 22.547 36.509 1.00 39.59 236 LYS A O 1
ATOM 1876 N N . SER A 1 237 ? -38.933 22.030 38.056 1.00 35.62 237 SER A N 1
ATOM 1877 C CA . SER A 1 237 ? -39.789 22.121 39.233 1.00 35.62 237 SER A CA 1
ATOM 1878 C C . SER A 1 237 ? -38.904 22.512 40.407 1.00 35.62 237 SER A C 1
ATOM 1880 O O . SER A 1 237 ? -37.756 22.075 40.470 1.00 35.62 237 SER A O 1
ATOM 1882 N N . GLN A 1 238 ? -39.468 23.428 41.186 1.00 34.62 238 GLN A N 1
ATOM 1883 C CA . GLN A 1 238 ? -38.913 24.270 42.244 1.00 34.62 238 GLN A CA 1
ATOM 1884 C C . GLN A 1 238 ? -38.090 23.536 43.299 1.00 34.62 238 GLN A C 1
ATOM 1886 O O . GLN A 1 238 ? -38.391 22.352 43.564 1.00 34.62 238 GLN A O 1
#

Sequence (238 aa):
MGIFSKLKKALSAKEGAKSKRSKPKGARPKRRKFKPLEPKTQVRGSFEDYKKALEKYGLLTLIIGKRGSGKCVTGNTEVVDPGTGRLTTVENIVEDNRRQELFTLAHEYRLSKASPIARLDEGISRVFEVQTRSGRSVEVTPEHPFLTIGGWKQCSELSPGDRIAVPREVPVFGEMDWENWKIKTLAYLLGDGRITGGKIEFYNNNSQLIEDFAKSATKFRFTKVKRENPKGRAKKSQ

Nearest PDB structures (foldseek):
  2imz-assembly1_B  TM=9.501E-01  e=2.431E-05  Mycobacterium tuberculosis
  2in9-assembly1_A  TM=9.204E-01  e=1.682E-05  Mycobacterium tuberculosis
  2in8-assembly1_A  TM=9.190E-01  e=2.749E-05  Mycobacterium tuberculosis
  4qfq-assembly1_A  TM=8.730E-01  e=9.390E-05  Nostoc punctiforme PCC 73102
  4kl6-assembly2_C  TM=5.811E-01  e=1.682E-05  Nostoc punctiforme PCC 73102

Radius of gyration: 30.43 Å; Cα contacts (8 Å, |Δi|>4): 211; chains: 1; bounding box: 101×42×75 Å

Secondary structure (DSSP, 8-state):
--SSSSSSSSSSS--------PPPS-PPPP--PPPP-------SS-HHHHHHHHHHHS------S-STTS--B-TT-EEE-TTT--EEEHHHHHH--S---EEEE-GGG-EEEE--S----------EEEE-TTS-EEEE-TT-EEEETTEEEEGGG--TT--B---S-----------HHHHHHHHHHHHHEEEETTEEEE--S-HHHHHHHHHHHTTSTT-------STTSS----

Solvent-accessible surface area (backbone atoms only — not comparable to full-atom values): 16054 Å² total; per-residue (Å²): 142,87,75,78,75,70,64,65,64,72,73,73,75,75,89,81,74,90,76,82,74,79,78,82,86,74,78,70,80,76,76,78,75,84,69,82,78,78,83,73,86,75,78,88,73,57,72,66,60,56,51,55,50,36,74,72,63,76,63,78,87,78,85,86,64,79,78,63,77,49,64,46,66,47,46,82,45,73,45,58,34,70,90,75,55,44,79,44,32,46,41,58,56,54,71,45,86,66,94,56,56,32,70,41,78,47,76,95,80,36,78,41,79,44,65,75,92,75,73,80,87,84,75,88,76,75,65,45,81,52,70,47,95,89,68,55,69,50,47,26,21,48,51,21,68,42,48,33,89,92,41,78,40,35,47,71,74,63,53,97,84,67,61,65,75,71,82,90,70,71,102,54,75,84,85,77,85,67,60,68,42,59,52,49,36,52,51,47,44,73,72,48,33,45,79,56,96,96,41,80,48,74,66,73,93,50,66,67,58,54,48,52,40,50,64,24,47,56,72,42,86,95,51,82,87,81,89,79,70,87,94,66,89,83,75,94,75,132

Foldseek 3Di:
DDDPPVVVVVVPPPPDDPDPDDDPPDDDPPPPDDDPDDDPPDDPDDPVRVVVVCVVPVDDDDPDDPPPLQADFDQQCWFAQLVARDIDGLVCVLVDPDFGWGWDQDPPRDTDIDTDPHRDDPDDDDWDWDADPVGDITTTGQSHWFQFPVGTDGNVRDDPVTDTDDDPDDPDDDPDDDDPLVVLLVVQCVPAWDDDPNDIDGDDPDPVSVVSNQVSQVPDPPDDDDDDDPVPPDDDDD

Mean predicted aligned error: 16.01 Å